Protein AF-A0A3M2RII7-F1 (afdb_monomer_lite)

Sequence (276 aa):
MILKGARSGEMRREDLQLHVFNCLALITAFPVCVLNRIRGNTHDFRVVTRCNQAAKRLQQLRPIEKDDDKTESVTDDSGVTVQYGTTNEMEHFFEILSLELEQEFRTSFSRSGPPSMIPQRVTHNIRNHLDDLDDFYRLGEGRPPIIRENIDMMAVAGRDCGIYAYRENLNPIAFLWTTDIVTRIVCLSIPIQTCTTLSWPMITRVVFEIVGISIVTATTLTILDEMWGIWDPYAKGINAYSWTLGIAREIDSMLNDVYDSDWDKDGGLPLRKHGM

Secondary structure (DSSP, 8-state):
-------HHHHHHHHHHHHHHHHHHHHHHHHHHHHHHHTT------HHHHHHHHHHHHHHHSPPPP--------------S-HHHHHHHHHSHHHHHHHHHHHHHHHT---SSSPP-HHHHHHHHHHHHHHHHHHHH---TTHHHHHHHHHHHHHHHHHHHHTT-TTT----HHHHHHHHHHHHHHHHHHHHHHHHH--TT-HHHHHHHHHHHHHHHHHHHHHHHHHHHHH-IIIIIS-HHHHHHHHHHHHHHHHHHHHHHHHGGGS---------

Organism: NCBI:txid2010991

Radius of gyration: 28.89 Å; chains: 1; bounding box: 66×49×102 Å

Foldseek 3Di:
DDDDDPDPVNVVVLVVQLLVQLLLQLVLCLLLLLLLLLQQFADADPSSVLSSVLSVVLCVLDPDDDPDDDDDDDDDDDDDDPVVVSVVCLLQVSLVSLVVSNVVSVVNGDNPDDGHCNSVVSLVSSLVSLVVCCVSPPPDPPPSVVVNVVSVVSSVVSVVSSVLRPPPDPDPPVVLVVCVVVLVVVLVVVVVVLVVVDDPPDPPVSVVVVVVSVVVSVVSVVVSVVVVQVSHCSPRVDDSSCSSNVSSNVSSVVVVVVVVQVVCPVPDDPPPDDDD

Structure (mmCIF, N/CA/C/O backbone):
data_AF-A0A3M2RII7-F1
#
_entry.id   AF-A0A3M2RII7-F1
#
loop_
_atom_site.group_PDB
_atom_site.id
_atom_site.type_symbol
_atom_site.label_atom_id
_atom_site.label_alt_id
_atom_site.label_comp_id
_atom_site.label_asym_id
_atom_site.label_entity_id
_atom_site.label_seq_id
_atom_site.pdbx_PDB_ins_code
_atom_site.Cartn_x
_atom_site.Cartn_y
_atom_site.Cartn_z
_atom_site.occupancy
_atom_site.B_iso_or_equiv
_atom_site.auth_seq_id
_atom_site.auth_comp_id
_atom_site.auth_asym_id
_atom_site.auth_atom_id
_atom_site.pdbx_PDB_model_num
ATOM 1 N N . MET A 1 1 ? -10.385 2.159 49.027 1.00 29.33 1 MET A N 1
ATOM 2 C CA . MET A 1 1 ? -9.989 3.272 48.141 1.00 29.33 1 MET A CA 1
ATOM 3 C C . MET A 1 1 ? -10.920 3.235 46.943 1.00 29.33 1 MET A C 1
ATOM 5 O O . MET A 1 1 ? -11.105 2.176 46.364 1.00 29.33 1 MET A O 1
ATOM 9 N N . ILE A 1 2 ? -11.606 4.354 46.738 1.00 33.53 2 ILE A N 1
ATOM 10 C CA . ILE A 1 2 ? -12.679 4.653 45.773 1.00 33.53 2 ILE A CA 1
ATOM 11 C C . ILE A 1 2 ? -12.171 4.383 44.342 1.00 33.53 2 ILE A C 1
ATOM 13 O O . ILE A 1 2 ? -11.011 4.666 44.076 1.00 33.53 2 ILE A O 1
ATOM 17 N N . LEU A 1 3 ? -12.907 3.683 43.472 1.00 33.44 3 LEU A N 1
ATOM 18 C CA . LEU A 1 3 ? -13.928 4.197 42.534 1.00 33.44 3 LEU A CA 1
ATOM 19 C C . LEU A 1 3 ? -14.980 3.081 42.338 1.00 33.44 3 LEU A C 1
ATOM 21 O O . LEU A 1 3 ? -14.671 2.037 41.781 1.00 33.44 3 LEU A O 1
ATOM 25 N N . LYS A 1 4 ? -16.168 3.084 42.952 1.00 33.09 4 LYS A N 1
ATOM 26 C CA . LYS A 1 4 ? -17.344 3.947 42.732 1.00 33.09 4 LYS A CA 1
ATOM 27 C C . LYS A 1 4 ? -17.693 4.148 41.249 1.00 33.09 4 LYS A C 1
ATOM 29 O O . LYS A 1 4 ? -17.454 5.205 40.691 1.00 33.09 4 LYS A O 1
ATOM 34 N N . GLY A 1 5 ? -18.304 3.108 40.679 1.00 37.09 5 GLY A N 1
ATOM 35 C CA . GLY A 1 5 ? -19.402 3.222 39.717 1.00 37.09 5 GLY A CA 1
ATOM 36 C C . GLY A 1 5 ? -19.087 3.872 38.375 1.00 37.09 5 GLY A C 1
ATOM 37 O O . GLY A 1 5 ? -19.684 4.894 38.069 1.00 37.09 5 GLY A O 1
ATOM 38 N N . ALA A 1 6 ? -18.257 3.235 37.548 1.00 34.19 6 ALA A N 1
ATOM 39 C CA . ALA A 1 6 ? -18.447 3.362 36.105 1.00 34.19 6 ALA A CA 1
ATOM 40 C C . ALA A 1 6 ? -19.762 2.645 35.777 1.00 34.19 6 ALA A C 1
ATOM 42 O O . ALA A 1 6 ? -19.931 1.469 36.129 1.00 34.19 6 ALA A O 1
ATOM 43 N N . ARG A 1 7 ? -20.743 3.348 35.200 1.00 39.50 7 ARG A N 1
ATOM 44 C CA . ARG A 1 7 ? -22.005 2.710 34.806 1.00 39.50 7 ARG A CA 1
ATOM 45 C C . ARG A 1 7 ? -21.630 1.584 33.844 1.00 39.50 7 ARG A C 1
ATOM 47 O O . ARG A 1 7 ? -20.901 1.817 32.892 1.00 39.50 7 ARG A O 1
ATOM 54 N N . SER A 1 8 ? -22.122 0.363 34.052 1.00 46.16 8 SER A N 1
ATOM 55 C CA . SER A 1 8 ? -21.799 -0.800 33.199 1.00 46.16 8 SER A CA 1
ATOM 56 C C . SER A 1 8 ? -22.040 -0.566 31.690 1.00 46.16 8 SER A C 1
ATOM 58 O O . SER A 1 8 ? -21.567 -1.353 30.875 1.00 46.16 8 SER A O 1
ATOM 60 N N . GLY A 1 9 ? -22.777 0.487 31.313 1.00 54.41 9 GLY A N 1
ATOM 61 C CA . GLY A 1 9 ? -22.941 0.943 29.932 1.00 54.41 9 GLY A CA 1
ATOM 62 C C . GLY A 1 9 ? -21.847 1.887 29.402 1.00 54.41 9 GLY A C 1
ATOM 63 O O . GLY A 1 9 ? -21.632 1.895 28.198 1.00 54.41 9 GLY A O 1
ATOM 64 N N . GLU A 1 10 ? -21.143 2.641 30.252 1.00 51.53 10 GLU A N 1
ATOM 65 C CA . GLU A 1 10 ? -20.059 3.568 29.861 1.00 51.53 10 GLU A CA 1
ATOM 66 C C . GLU A 1 10 ? -18.807 2.800 29.444 1.00 51.53 10 GLU A C 1
ATOM 68 O O . GLU A 1 10 ? -18.324 2.981 28.331 1.00 51.53 10 GLU A O 1
ATOM 73 N N . MET A 1 11 ? -18.376 1.838 30.269 1.00 55.28 11 MET A N 1
ATOM 74 C CA . MET A 1 11 ? -17.242 0.957 29.956 1.00 55.28 11 MET A CA 1
ATOM 75 C C . MET A 1 11 ? -17.482 0.192 28.644 1.00 55.28 11 MET A C 1
ATOM 77 O O . MET A 1 11 ? -16.607 0.082 27.796 1.00 55.28 11 MET A O 1
ATOM 81 N N . ARG A 1 12 ? -18.734 -0.225 28.414 1.00 71.12 12 ARG A N 1
ATOM 82 C CA . ARG A 1 12 ? -19.159 -0.901 27.184 1.00 71.12 12 ARG A CA 1
ATOM 83 C C . ARG A 1 12 ? -19.168 0.024 25.958 1.00 71.12 12 ARG A C 1
ATOM 85 O O . ARG A 1 12 ? -18.975 -0.459 24.851 1.00 71.12 12 ARG A O 1
ATOM 92 N N . ARG A 1 13 ? -19.395 1.334 26.112 1.00 72.38 13 ARG A N 1
ATOM 93 C CA . ARG A 1 13 ? -19.330 2.297 24.995 1.00 72.38 13 ARG A CA 1
ATOM 94 C C . ARG A 1 13 ? -17.894 2.691 24.660 1.00 72.38 13 ARG A C 1
ATOM 96 O O . ARG A 1 13 ? -17.564 2.768 23.481 1.00 72.38 13 ARG A O 1
ATOM 103 N N . GLU A 1 14 ? -17.050 2.895 25.666 1.00 78.56 14 GLU A N 1
ATOM 104 C CA . GLU A 1 14 ? -15.621 3.173 25.474 1.00 78.56 14 GLU A CA 1
ATOM 105 C C . GLU A 1 14 ? -14.916 1.994 24.790 1.00 78.56 14 GLU A C 1
ATOM 107 O O . GLU A 1 14 ? -14.177 2.186 23.822 1.00 78.56 14 GLU A O 1
ATOM 112 N N . ASP A 1 15 ? -15.210 0.767 25.226 1.00 81.38 15 ASP A N 1
ATOM 113 C CA . ASP A 1 15 ? -14.668 -0.446 24.612 1.00 81.38 15 ASP A CA 1
ATOM 114 C C . ASP A 1 15 ? -15.169 -0.632 23.171 1.00 81.38 15 ASP A C 1
ATOM 116 O O . ASP A 1 15 ? -14.398 -1.039 22.297 1.00 81.38 15 ASP A O 1
ATOM 120 N N . LEU A 1 16 ? -16.436 -0.297 22.892 1.00 81.81 16 LEU A N 1
ATOM 121 C CA . LEU A 1 16 ? -17.009 -0.324 21.543 1.00 81.81 16 LEU A CA 1
ATOM 122 C C . LEU A 1 16 ? -16.323 0.680 20.616 1.00 81.81 16 LEU A C 1
ATOM 124 O O . LEU A 1 16 ? -15.928 0.328 19.505 1.00 81.81 16 LEU A O 1
ATOM 128 N N . GLN A 1 17 ? -16.168 1.922 21.073 1.00 84.31 17 GLN A N 1
ATOM 129 C CA . GLN A 1 17 ? -15.520 2.983 20.309 1.00 84.31 17 GLN A CA 1
ATOM 130 C C . GLN A 1 17 ? -14.077 2.599 19.970 1.00 84.31 17 GLN A C 1
ATOM 132 O O . GLN A 1 17 ? -13.651 2.735 18.824 1.00 84.31 17 GLN A O 1
ATOM 137 N N . LEU A 1 18 ? -13.348 2.032 20.936 1.00 87.06 18 LEU A N 1
ATOM 138 C CA . LEU A 1 18 ? -11.990 1.549 20.718 1.00 87.06 18 LEU A CA 1
ATOM 139 C C . LEU A 1 18 ? -11.938 0.415 19.679 1.00 87.06 18 LEU A C 1
ATOM 141 O O . LEU A 1 18 ? -11.045 0.413 18.832 1.00 87.06 18 LEU A O 1
ATOM 145 N N . HIS A 1 19 ? -12.888 -0.527 19.699 1.00 86.19 19 HIS A N 1
ATOM 146 C CA . HIS A 1 19 ? -12.972 -1.590 18.687 1.00 86.19 19 HIS A CA 1
ATOM 147 C C . HIS A 1 19 ? -13.227 -1.033 17.286 1.00 86.19 19 HIS A C 1
ATOM 149 O O . HIS A 1 19 ? -12.541 -1.415 16.338 1.00 86.19 19 HIS A O 1
ATOM 155 N N . VAL A 1 20 ? -14.164 -0.092 17.152 1.00 86.75 20 VAL A N 1
ATOM 156 C CA . VAL A 1 20 ? -14.458 0.556 15.867 1.00 86.75 20 VAL A CA 1
ATOM 157 C C . VAL A 1 20 ? -13.237 1.323 15.358 1.00 86.75 20 VAL A C 1
ATOM 159 O O . VAL A 1 20 ? -12.851 1.161 14.202 1.00 86.75 20 VAL A O 1
ATOM 162 N N . PHE A 1 21 ? -12.566 2.093 16.214 1.00 90.44 21 PHE A N 1
ATOM 163 C CA . PHE A 1 21 ? -11.364 2.840 15.836 1.00 90.44 21 PHE A CA 1
ATOM 164 C C . PHE A 1 21 ? -10.188 1.932 15.466 1.00 90.44 21 PHE A C 1
ATOM 166 O O . PHE A 1 21 ? -9.461 2.245 14.523 1.00 90.44 21 PHE A O 1
ATOM 173 N N . ASN A 1 22 ? -10.027 0.782 16.129 1.00 91.31 22 ASN A N 1
ATOM 174 C CA . ASN A 1 22 ? -9.054 -0.235 15.722 1.00 91.31 22 ASN A CA 1
ATOM 175 C C . ASN A 1 22 ? -9.357 -0.772 14.320 1.00 91.31 22 ASN A C 1
ATOM 177 O O . ASN A 1 22 ? -8.450 -0.846 13.491 1.00 91.31 22 ASN A O 1
ATOM 181 N N . CYS A 1 23 ? -10.620 -1.098 14.027 1.00 90.81 23 CYS A N 1
ATOM 182 C CA . CYS A 1 23 ? -11.035 -1.529 12.693 1.00 90.81 23 CYS A CA 1
ATOM 183 C C . CYS A 1 23 ? -10.725 -0.469 11.632 1.00 90.81 23 CYS A C 1
ATOM 185 O O . CYS A 1 23 ? -10.110 -0.797 10.620 1.00 90.81 23 CYS A O 1
ATOM 187 N N . LEU A 1 24 ? -11.086 0.794 11.875 1.00 91.75 24 LEU A N 1
ATOM 188 C CA . LEU A 1 24 ? -10.807 1.892 10.945 1.00 91.75 24 LEU A CA 1
ATOM 189 C C . LEU A 1 24 ? -9.299 2.068 10.719 1.00 91.75 24 LEU A C 1
ATOM 191 O O . LEU A 1 24 ? -8.853 2.114 9.576 1.00 91.75 24 LEU A O 1
ATOM 195 N N . ALA A 1 25 ? -8.493 2.054 11.784 1.00 93.00 25 ALA A N 1
ATOM 196 C CA . ALA A 1 25 ? -7.039 2.152 11.675 1.00 93.00 25 ALA A CA 1
ATOM 197 C C . ALA A 1 25 ? -6.422 0.980 10.890 1.00 93.00 25 ALA A C 1
ATOM 199 O O . ALA A 1 25 ? -5.470 1.175 10.131 1.00 93.00 25 ALA A O 1
ATOM 200 N N . LEU A 1 26 ? -6.948 -0.238 11.051 1.00 93.44 26 LEU A N 1
ATOM 201 C CA . LEU A 1 26 ? -6.499 -1.418 10.309 1.00 93.44 26 LEU A CA 1
ATOM 202 C C . LEU A 1 26 ? -6.906 -1.363 8.829 1.00 93.44 26 LEU A C 1
ATOM 204 O O . LEU A 1 26 ? -6.103 -1.738 7.974 1.00 93.44 26 LEU A O 1
ATOM 208 N N . ILE A 1 27 ? -8.110 -0.873 8.518 1.00 93.50 27 ILE A N 1
ATOM 209 C CA . ILE A 1 27 ? -8.572 -0.661 7.137 1.00 93.50 27 ILE A CA 1
ATOM 210 C C . ILE A 1 27 ? -7.687 0.384 6.447 1.00 93.50 27 ILE A C 1
ATOM 212 O O . ILE A 1 27 ? -7.187 0.122 5.355 1.00 93.50 27 ILE A O 1
ATOM 216 N N . THR A 1 28 ? -7.391 1.507 7.109 1.00 92.88 28 THR A N 1
ATOM 217 C CA . THR A 1 28 ? -6.466 2.537 6.602 1.00 92.88 28 THR A CA 1
ATOM 218 C C . THR A 1 28 ? -5.055 1.987 6.373 1.00 92.88 28 THR A C 1
ATOM 220 O O . THR A 1 28 ? -4.400 2.313 5.383 1.00 92.88 28 THR A O 1
ATOM 223 N N . ALA A 1 29 ? -4.569 1.116 7.260 1.00 92.50 29 ALA A N 1
ATOM 224 C CA . ALA A 1 29 ? -3.237 0.529 7.140 1.00 92.50 29 ALA A CA 1
ATOM 225 C C . ALA A 1 29 ? -3.134 -0.542 6.037 1.00 92.50 29 ALA A C 1
ATOM 227 O O . ALA A 1 29 ? -2.037 -0.799 5.528 1.00 92.50 29 ALA A O 1
ATOM 228 N N . PHE A 1 30 ? -4.240 -1.189 5.657 1.00 92.94 30 PHE A N 1
ATOM 229 C CA . PHE A 1 30 ? -4.230 -2.320 4.727 1.00 92.94 30 PHE A CA 1
ATOM 230 C C . PHE A 1 30 ? -3.636 -1.976 3.341 1.00 92.94 30 PHE A C 1
ATOM 232 O O . PHE A 1 30 ? -2.694 -2.668 2.933 1.00 92.94 30 PHE A O 1
ATOM 239 N N . PRO A 1 31 ? -4.058 -0.902 2.638 1.00 91.62 31 PRO A N 1
ATOM 240 C CA . PRO A 1 31 ? -3.466 -0.493 1.360 1.00 91.62 31 PRO A CA 1
ATOM 241 C C . PRO A 1 31 ? -1.958 -0.235 1.439 1.00 91.62 31 PRO A C 1
ATOM 243 O O . PRO A 1 31 ? -1.215 -0.634 0.539 1.00 91.62 31 PRO A O 1
ATOM 246 N N . VAL A 1 32 ? -1.490 0.379 2.534 1.00 91.38 32 VAL A N 1
ATOM 247 C CA . VAL A 1 32 ? -0.063 0.656 2.778 1.00 91.38 32 VAL A CA 1
ATOM 248 C C . VAL A 1 32 ? 0.723 -0.651 2.897 1.00 91.38 32 VAL A C 1
ATOM 250 O O . VAL A 1 32 ? 1.796 -0.801 2.304 1.00 91.38 32 VAL A O 1
ATOM 253 N N . CYS A 1 33 ? 0.179 -1.624 3.630 1.00 90.75 33 CYS A N 1
ATOM 254 C CA . CYS A 1 33 ? 0.799 -2.934 3.817 1.00 90.75 33 CYS A CA 1
ATOM 255 C C . CYS A 1 33 ? 0.861 -3.727 2.507 1.00 90.75 33 CYS A C 1
ATOM 257 O O . CYS A 1 33 ? 1.888 -4.335 2.199 1.00 90.75 33 CYS A O 1
ATOM 259 N N . VAL A 1 34 ? -0.225 -3.713 1.728 1.00 90.12 34 VAL A N 1
ATOM 260 C CA . VAL A 1 34 ? -0.306 -4.383 0.422 1.00 90.12 34 VAL A CA 1
ATOM 261 C C . VAL A 1 34 ? 0.723 -3.792 -0.540 1.00 90.12 34 VAL A C 1
ATOM 263 O O . VAL A 1 34 ? 1.538 -4.536 -1.085 1.00 90.12 34 VAL A O 1
ATOM 266 N N . LEU A 1 35 ? 0.767 -2.465 -0.686 1.00 89.06 35 LEU A N 1
ATOM 267 C CA . LEU A 1 35 ? 1.698 -1.791 -1.594 1.00 89.06 35 LEU A CA 1
ATOM 268 C C . LEU A 1 35 ? 3.162 -2.104 -1.256 1.00 89.06 35 LEU A C 1
ATOM 270 O O . LEU A 1 35 ? 3.954 -2.441 -2.138 1.00 89.06 35 LEU A O 1
ATOM 274 N N . ASN A 1 36 ? 3.534 -2.029 0.023 1.00 87.56 36 ASN A N 1
ATOM 275 C CA . ASN A 1 36 ? 4.908 -2.294 0.446 1.00 87.56 36 ASN A CA 1
ATOM 276 C C . ASN A 1 36 ? 5.297 -3.767 0.288 1.00 87.56 36 ASN A C 1
ATOM 278 O O . ASN A 1 36 ? 6.423 -4.056 -0.123 1.00 87.56 36 ASN A O 1
ATOM 282 N N . ARG A 1 37 ? 4.366 -4.698 0.525 1.00 85.94 37 ARG A N 1
ATOM 283 C CA . ARG A 1 37 ? 4.586 -6.116 0.223 1.00 85.94 37 ARG A CA 1
ATOM 284 C C . ARG A 1 37 ? 4.830 -6.332 -1.274 1.00 85.94 37 ARG A C 1
ATOM 286 O O . ARG A 1 37 ? 5.793 -7.007 -1.632 1.00 85.94 37 ARG A O 1
ATOM 293 N N . ILE A 1 38 ? 4.007 -5.740 -2.140 1.00 85.81 38 ILE A N 1
ATOM 294 C CA . ILE A 1 38 ? 4.111 -5.861 -3.606 1.00 85.81 38 ILE A CA 1
ATOM 295 C C . ILE A 1 38 ? 5.437 -5.288 -4.129 1.00 85.81 38 ILE A C 1
ATOM 297 O O . ILE A 1 38 ? 6.072 -5.878 -5.004 1.00 85.81 38 ILE A O 1
ATOM 301 N N . ARG A 1 39 ? 5.919 -4.192 -3.531 1.00 82.69 39 ARG A N 1
ATOM 302 C CA . ARG A 1 39 ? 7.254 -3.611 -3.788 1.00 82.69 39 ARG A CA 1
ATOM 303 C C . ARG A 1 39 ? 8.420 -4.484 -3.299 1.00 82.69 39 ARG A C 1
ATOM 305 O O . ARG A 1 39 ? 9.592 -4.151 -3.515 1.00 82.69 39 ARG A O 1
ATOM 312 N N . GLY A 1 40 ? 8.114 -5.605 -2.648 1.00 80.38 40 GLY A N 1
ATOM 313 C CA . GLY A 1 40 ? 9.068 -6.601 -2.184 1.00 80.38 40 GLY A CA 1
ATOM 314 C C . GLY A 1 40 ? 9.603 -6.357 -0.776 1.00 80.38 40 GLY A C 1
ATOM 315 O O . GLY A 1 40 ? 10.622 -6.958 -0.438 1.00 80.38 40 GLY A O 1
ATOM 316 N N . ASN A 1 41 ? 8.959 -5.502 0.029 1.00 83.75 41 ASN A N 1
ATOM 317 C CA . ASN A 1 41 ? 9.361 -5.296 1.417 1.00 83.75 41 ASN A CA 1
ATOM 318 C C . ASN A 1 41 ? 9.061 -6.554 2.250 1.00 83.75 41 ASN A C 1
ATOM 320 O O . ASN A 1 41 ? 7.926 -7.036 2.300 1.00 83.75 41 ASN A O 1
ATOM 324 N N . THR A 1 42 ? 10.089 -7.092 2.897 1.00 80.12 42 THR A N 1
ATOM 325 C CA . THR A 1 42 ? 10.013 -8.276 3.765 1.00 80.12 42 THR A CA 1
ATOM 326 C C . THR A 1 42 ? 9.887 -7.927 5.233 1.00 80.12 42 THR A C 1
ATOM 328 O O . THR A 1 42 ? 9.626 -8.811 6.048 1.00 80.12 42 THR A O 1
ATOM 331 N N . HIS A 1 43 ? 10.072 -6.655 5.582 1.00 79.50 43 HIS A N 1
ATOM 332 C CA . HIS A 1 43 ? 10.054 -6.231 6.965 1.00 79.50 43 HIS A CA 1
ATOM 333 C C . HIS A 1 43 ? 8.658 -6.422 7.565 1.00 79.50 43 HIS A C 1
ATOM 335 O O . HIS A 1 43 ? 7.654 -5.966 7.015 1.00 79.50 43 HIS A O 1
ATOM 341 N N . ASP A 1 44 ? 8.613 -7.096 8.712 1.00 72.38 44 ASP A N 1
ATOM 342 C CA . ASP A 1 44 ? 7.403 -7.347 9.485 1.00 72.38 44 ASP A CA 1
ATOM 343 C C . ASP A 1 44 ? 7.243 -6.244 10.535 1.00 72.38 44 ASP A C 1
ATOM 345 O O . ASP A 1 44 ? 7.727 -6.338 11.666 1.00 72.38 44 ASP A O 1
ATOM 349 N N . PHE A 1 45 ? 6.663 -5.120 10.122 1.00 71.19 45 PHE A N 1
ATOM 350 C CA . PHE A 1 45 ? 6.400 -4.016 11.029 1.00 71.19 45 PHE A CA 1
ATOM 351 C C . PHE A 1 45 ? 5.241 -4.377 11.967 1.00 71.19 45 PHE A C 1
ATOM 353 O O . PHE A 1 45 ? 4.275 -5.018 11.553 1.00 71.19 45 PHE A O 1
ATOM 360 N N . ARG A 1 46 ? 5.298 -3.948 13.236 1.00 82.75 46 ARG A N 1
ATOM 361 C CA . ARG A 1 46 ? 4.228 -4.174 14.229 1.00 82.75 46 ARG A CA 1
ATOM 362 C C . ARG A 1 46 ? 3.007 -3.277 13.954 1.00 82.75 46 ARG A C 1
ATOM 364 O O . ARG A 1 46 ? 2.567 -2.538 14.831 1.00 82.75 46 ARG A O 1
ATOM 371 N N . VAL A 1 47 ? 2.469 -3.342 12.734 1.00 85.69 47 VAL A N 1
ATOM 372 C CA . VAL A 1 47 ? 1.377 -2.497 12.224 1.00 85.69 47 VAL A CA 1
ATOM 373 C C . VAL A 1 47 ? 0.158 -2.587 13.130 1.00 85.69 47 VAL A C 1
ATOM 375 O O . VAL A 1 47 ? -0.361 -1.561 13.536 1.00 85.69 47 VAL A O 1
ATOM 378 N N . VAL A 1 48 ? -0.230 -3.792 13.552 1.00 87.56 48 VAL A N 1
ATOM 379 C CA . VAL A 1 48 ? -1.368 -3.989 14.469 1.00 87.56 48 VAL A CA 1
ATOM 380 C C . VAL A 1 48 ? -1.170 -3.225 15.782 1.00 87.56 48 VAL A C 1
ATOM 382 O O . VAL A 1 48 ? -2.081 -2.565 16.266 1.00 87.56 48 VAL A O 1
ATOM 385 N N . THR A 1 49 ? 0.042 -3.240 16.346 1.00 88.12 49 THR A N 1
ATOM 386 C CA . THR A 1 49 ? 0.343 -2.473 17.563 1.00 88.12 49 THR A CA 1
ATOM 387 C C . THR A 1 49 ? 0.248 -0.967 17.323 1.00 88.12 49 THR A C 1
ATOM 389 O O . THR A 1 49 ? -0.232 -0.254 18.200 1.00 88.12 49 THR A O 1
ATOM 392 N N . ARG A 1 50 ? 0.668 -0.479 16.148 1.00 87.31 50 ARG A N 1
ATOM 393 C CA . ARG A 1 50 ? 0.521 0.936 15.776 1.00 87.31 50 ARG A CA 1
ATOM 394 C C . ARG A 1 50 ? -0.933 1.330 15.563 1.00 87.31 50 ARG A C 1
ATOM 396 O O . ARG A 1 50 ? -1.339 2.346 16.108 1.00 87.31 50 ARG A O 1
ATOM 403 N N . CYS A 1 51 ? -1.727 0.512 14.877 1.00 89.81 51 CYS A N 1
ATOM 404 C CA . CYS A 1 51 ? -3.167 0.730 14.736 1.00 89.81 51 CYS A CA 1
ATOM 405 C C . CYS A 1 51 ? -3.847 0.797 16.112 1.00 89.81 51 CYS A C 1
ATOM 407 O O . CYS A 1 51 ? -4.623 1.712 16.356 1.00 89.81 51 CYS A O 1
ATOM 409 N N . ASN A 1 52 ? -3.457 -0.073 17.051 1.00 89.19 52 ASN A N 1
ATOM 410 C CA . ASN A 1 52 ? -3.969 -0.035 18.424 1.00 89.19 52 ASN A CA 1
ATOM 411 C C . ASN A 1 52 ? -3.580 1.240 19.186 1.00 89.19 52 ASN A C 1
ATOM 413 O O . ASN A 1 52 ? -4.349 1.739 20.005 1.00 89.19 52 ASN A O 1
ATOM 417 N N . GLN A 1 53 ? -2.378 1.769 18.957 1.00 90.00 53 GLN A N 1
ATOM 418 C CA . GLN A 1 53 ? -1.956 3.047 19.536 1.00 90.00 53 GLN A CA 1
ATOM 419 C C . GLN A 1 53 ? -2.705 4.222 18.898 1.00 90.00 53 GLN A C 1
ATOM 421 O O . GLN A 1 53 ? -3.150 5.116 19.616 1.00 90.00 53 GLN A O 1
ATOM 426 N N . ALA A 1 54 ? -2.895 4.189 17.579 1.00 88.38 54 ALA A N 1
ATOM 427 C CA . ALA A 1 54 ? -3.645 5.193 16.839 1.00 88.38 54 ALA A CA 1
ATOM 428 C C . ALA A 1 54 ? -5.113 5.231 17.280 1.00 88.38 54 ALA A C 1
ATOM 430 O O . ALA A 1 54 ? -5.630 6.303 17.566 1.00 88.38 54 ALA A O 1
ATOM 431 N N . ALA A 1 55 ? -5.762 4.080 17.453 1.00 88.00 55 ALA A N 1
ATOM 432 C CA . ALA A 1 55 ? -7.136 4.015 17.941 1.00 88.00 55 ALA A CA 1
ATOM 433 C C . ALA A 1 55 ? -7.293 4.614 19.347 1.00 88.00 55 ALA A C 1
ATOM 435 O O . ALA A 1 55 ? -8.239 5.357 19.598 1.00 88.00 55 ALA A O 1
ATOM 436 N N . LYS A 1 56 ? -6.336 4.361 20.252 1.00 87.88 56 LYS A N 1
ATOM 437 C CA . LYS A 1 56 ? -6.314 4.993 21.584 1.00 87.88 56 LYS A CA 1
ATOM 438 C C . LYS A 1 56 ? -6.122 6.506 21.504 1.00 87.88 56 LYS A C 1
ATOM 440 O O . LYS A 1 56 ? -6.758 7.234 22.258 1.00 87.88 56 LYS A O 1
ATOM 445 N N . ARG A 1 57 ? -5.263 6.983 20.598 1.00 85.75 57 ARG A N 1
ATOM 446 C CA . ARG A 1 57 ? -5.065 8.419 20.353 1.00 85.75 57 ARG A CA 1
ATOM 447 C C . ARG A 1 57 ? -6.344 9.056 19.805 1.00 85.75 57 ARG A C 1
ATOM 449 O O . ARG A 1 57 ? -6.769 10.080 20.319 1.00 85.75 57 ARG A O 1
ATOM 456 N N . LEU A 1 58 ? -7.009 8.409 18.849 1.00 84.12 58 LEU A N 1
ATOM 457 C CA . LEU A 1 58 ? -8.278 8.876 18.293 1.00 84.12 58 LEU A CA 1
ATOM 458 C C . LEU A 1 58 ? -9.393 8.914 19.349 1.00 84.12 58 LEU A C 1
ATOM 460 O O . LEU A 1 58 ? -10.164 9.865 19.393 1.00 84.12 58 LEU A O 1
ATOM 464 N N . GLN A 1 59 ? -9.433 7.931 20.250 1.00 83.50 59 GLN A N 1
ATOM 465 C CA . GLN A 1 59 ? -10.346 7.926 21.395 1.00 83.50 59 GLN A CA 1
ATOM 466 C C . GLN A 1 59 ? -10.102 9.100 22.353 1.00 83.50 59 GLN A C 1
ATOM 468 O O . GLN A 1 59 ? -11.055 9.675 22.868 1.00 83.50 59 GLN A O 1
ATOM 473 N N . GLN A 1 60 ? -8.842 9.484 22.574 1.00 82.94 60 GLN A N 1
ATOM 474 C CA . GLN A 1 60 ? -8.504 10.656 23.388 1.00 82.94 60 GLN A CA 1
ATOM 475 C C . GLN A 1 60 ? -8.881 11.972 22.704 1.00 82.94 60 GLN A C 1
ATOM 477 O O . GLN A 1 60 ? -9.268 12.916 23.385 1.00 82.94 60 GLN A O 1
ATOM 482 N N . LEU A 1 61 ? -8.766 12.032 21.374 1.00 77.56 61 LEU A N 1
ATOM 483 C CA . LEU A 1 61 ? -9.147 13.200 20.579 1.00 77.56 61 LEU A CA 1
ATOM 484 C C . LEU A 1 61 ? -10.669 13.354 20.462 1.00 77.56 61 LEU A C 1
ATOM 486 O O . LEU A 1 61 ? -11.154 14.473 20.345 1.00 77.56 61 LEU A O 1
ATOM 490 N N . ARG A 1 62 ? -11.419 12.246 20.513 1.00 71.62 62 ARG A N 1
ATOM 491 C CA . ARG A 1 62 ? -12.886 12.223 20.419 1.00 71.62 62 ARG A CA 1
ATOM 492 C C . ARG A 1 62 ? -13.511 11.528 21.632 1.00 71.62 62 ARG A C 1
ATOM 494 O O . ARG A 1 62 ? -14.052 10.425 21.484 1.00 71.62 62 ARG A O 1
ATOM 501 N N . PRO A 1 63 ? -13.426 12.127 22.832 1.00 71.12 63 PRO A N 1
ATOM 502 C CA . PRO A 1 63 ? -14.066 11.556 24.006 1.00 71.12 63 PRO A CA 1
ATOM 503 C C . PRO A 1 63 ? -15.582 11.492 23.795 1.00 71.12 63 PRO A C 1
ATOM 505 O O . PRO A 1 63 ? -16.171 12.367 23.164 1.00 71.12 63 PRO A O 1
ATOM 508 N N . ILE A 1 64 ? -16.216 10.447 24.328 1.00 64.12 64 ILE A N 1
ATOM 509 C CA . ILE A 1 64 ? -17.678 10.362 24.372 1.00 64.12 64 ILE A CA 1
ATOM 510 C C . ILE A 1 64 ? -18.162 11.519 25.246 1.00 64.12 64 ILE A C 1
ATOM 512 O O . ILE A 1 64 ? -17.797 11.599 26.422 1.00 64.12 64 ILE A O 1
ATOM 516 N N . GLU A 1 65 ? -18.952 12.417 24.664 1.00 57.62 65 GLU A N 1
ATOM 517 C CA . GLU A 1 65 ? -19.554 13.527 25.391 1.00 57.62 65 GLU A CA 1
ATOM 518 C C . GLU A 1 65 ? -20.431 12.952 26.513 1.00 57.62 65 GLU A C 1
ATOM 520 O O . GLU A 1 65 ? -21.271 12.071 26.297 1.00 57.62 65 GLU A O 1
ATOM 525 N N . LYS A 1 66 ? -20.150 13.361 27.753 1.00 48.06 66 LYS A N 1
ATOM 526 C CA . LYS A 1 66 ? -20.944 12.945 28.906 1.00 48.06 66 LYS A CA 1
ATOM 527 C C . LYS A 1 66 ? -22.265 13.699 28.846 1.00 48.06 66 LYS A C 1
ATOM 529 O O . LYS A 1 66 ? -22.259 14.921 28.936 1.00 48.06 66 LYS A O 1
ATOM 534 N N . ASP A 1 67 ? -23.374 12.968 28.761 1.00 42.38 67 ASP A N 1
ATOM 535 C CA . ASP A 1 67 ? -24.690 13.470 29.168 1.00 42.38 67 ASP A CA 1
ATOM 536 C C . ASP A 1 67 ? -24.629 13.785 30.674 1.00 42.38 67 ASP A C 1
ATOM 538 O O . ASP A 1 67 ? -24.990 12.951 31.509 1.00 42.38 67 ASP A O 1
ATOM 542 N N . ASP A 1 68 ? -24.117 14.960 31.034 1.00 36.84 68 ASP A N 1
ATOM 543 C CA . ASP A 1 68 ? -24.265 15.522 32.371 1.00 36.84 68 ASP A CA 1
ATOM 544 C C . ASP A 1 68 ? -25.138 16.780 32.290 1.00 36.84 68 ASP A C 1
ATOM 546 O O . ASP A 1 68 ? -24.775 17.818 31.732 1.00 36.84 68 ASP A O 1
ATOM 550 N N . ASP A 1 69 ? -26.325 16.645 32.886 1.00 43.44 69 ASP A N 1
ATOM 551 C CA . ASP A 1 69 ? -27.203 17.724 33.316 1.00 43.44 69 ASP A CA 1
ATOM 552 C C . ASP A 1 69 ? -26.391 18.868 33.946 1.00 43.44 69 ASP A C 1
ATOM 554 O O . ASP A 1 69 ? -25.733 18.679 34.966 1.00 43.44 69 ASP A O 1
ATOM 558 N N . LYS A 1 70 ? -26.519 20.071 33.369 1.00 43.97 70 LYS A N 1
ATOM 559 C CA . LYS A 1 70 ? -26.180 21.380 33.959 1.00 43.97 70 LYS A CA 1
ATOM 560 C C . LYS A 1 70 ? -24.914 21.403 34.822 1.00 43.97 70 LYS A C 1
ATOM 562 O O . LYS A 1 70 ? -24.986 21.225 36.038 1.00 43.97 70 LYS A O 1
ATOM 567 N N . THR A 1 71 ? -23.791 21.861 34.278 1.00 34.25 71 THR A N 1
ATOM 568 C CA . THR A 1 71 ? -22.851 22.635 35.102 1.00 34.25 71 THR A CA 1
ATOM 569 C C . THR A 1 71 ? -22.187 23.737 34.287 1.00 34.25 71 THR A C 1
ATOM 571 O O . THR A 1 71 ? -21.911 23.600 33.103 1.00 34.25 71 THR A O 1
ATOM 574 N N . GLU A 1 72 ? -22.064 24.869 34.963 1.00 34.81 72 GLU A N 1
ATOM 575 C CA . GLU A 1 72 ? -21.807 26.216 34.492 1.00 34.81 72 GLU A CA 1
ATOM 576 C C . GLU A 1 72 ? -20.530 26.382 33.665 1.00 34.81 72 GLU A C 1
ATOM 578 O O . GLU A 1 72 ? -19.482 25.797 33.930 1.00 34.81 72 GLU A O 1
ATOM 583 N N . SER A 1 73 ? -20.640 27.292 32.700 1.00 33.66 73 SER A N 1
ATOM 584 C CA . SER A 1 73 ? -19.537 27.935 32.006 1.00 33.66 73 SER A CA 1
ATOM 585 C C . SER A 1 73 ? -18.514 28.497 32.996 1.00 33.66 73 SER A C 1
ATOM 587 O O . SER A 1 73 ? -18.790 29.479 33.688 1.00 33.66 73 SER A O 1
ATOM 589 N N . VAL A 1 74 ? -17.308 27.939 32.990 1.00 31.78 74 VAL A N 1
ATOM 590 C CA . VAL A 1 74 ? -16.111 28.661 33.422 1.00 31.78 74 VAL A CA 1
ATOM 591 C C . VAL A 1 74 ? -15.349 29.027 32.158 1.00 31.78 74 VAL A C 1
ATOM 593 O O . VAL A 1 74 ? -14.633 28.220 31.574 1.00 31.78 74 VAL A O 1
ATOM 596 N N . THR A 1 75 ? -15.575 30.254 31.698 1.00 36.12 75 THR A N 1
ATOM 597 C CA . THR A 1 75 ? -14.650 30.963 30.815 1.00 36.12 75 THR A CA 1
ATOM 598 C C . THR A 1 75 ? -13.331 31.126 31.554 1.00 36.12 75 THR A C 1
ATOM 600 O O . THR A 1 75 ? -13.278 31.902 32.507 1.00 36.12 75 THR A O 1
ATOM 603 N N . ASP A 1 76 ? -12.291 30.423 31.107 1.00 29.09 76 ASP A N 1
ATOM 604 C CA . ASP A 1 76 ? -10.914 30.785 31.425 1.00 29.09 76 ASP A CA 1
ATOM 605 C C . ASP A 1 76 ? -10.265 31.387 30.178 1.00 29.09 76 ASP A C 1
ATOM 607 O O . ASP A 1 76 ? -10.108 30.764 29.125 1.00 29.09 76 ASP A O 1
ATOM 611 N N . ASP A 1 77 ? -9.974 32.671 30.323 1.00 39.25 77 ASP A N 1
ATOM 612 C CA . ASP A 1 77 ? -9.381 33.572 29.355 1.00 39.25 77 ASP A CA 1
ATOM 613 C C . ASP A 1 77 ? -7.881 33.261 29.237 1.00 39.25 77 ASP A C 1
ATOM 615 O O . ASP A 1 77 ? -7.074 33.660 30.075 1.00 39.25 77 ASP A O 1
ATOM 619 N N . SER A 1 78 ? -7.487 32.508 28.208 1.00 33.62 78 SER A N 1
ATOM 620 C CA . SER A 1 78 ? -6.120 32.573 27.680 1.00 33.62 78 SER A CA 1
ATOM 621 C C . SER A 1 78 ? -6.087 32.163 26.207 1.00 33.62 78 SER A C 1
ATOM 623 O O . SER A 1 78 ? -5.989 30.997 25.830 1.00 33.62 78 SER A O 1
ATOM 625 N N . GLY A 1 79 ? -6.186 33.157 25.328 1.00 42.53 79 GLY A N 1
ATOM 626 C CA . GLY A 1 79 ? -5.956 32.960 23.904 1.00 42.53 79 GLY A CA 1
ATOM 627 C C . GLY A 1 79 ? -4.478 32.711 23.617 1.00 42.53 79 GLY A C 1
ATOM 628 O O . GLY A 1 79 ? -3.713 33.666 23.612 1.00 42.53 79 GLY A O 1
ATOM 629 N N . VAL A 1 80 ? -4.087 31.466 23.316 1.00 35.91 80 VAL A N 1
ATOM 630 C CA . VAL A 1 80 ? -2.848 31.140 22.579 1.00 35.91 80 VAL A CA 1
ATOM 631 C C . VAL A 1 80 ? -3.027 29.826 21.791 1.00 35.91 80 VAL A C 1
ATOM 633 O O . VAL A 1 80 ? -3.014 28.741 22.356 1.00 35.91 80 VAL A O 1
ATOM 636 N N . THR A 1 81 ? -3.225 29.937 20.473 1.00 37.59 81 THR A N 1
ATOM 637 C CA . THR A 1 81 ? -2.760 29.052 19.370 1.00 37.59 81 THR A CA 1
ATOM 638 C C . THR A 1 81 ? -2.510 27.541 19.603 1.00 37.59 81 THR A C 1
ATOM 640 O O . THR A 1 81 ? -1.526 27.012 19.090 1.00 37.59 81 THR A O 1
ATOM 643 N N . VAL A 1 82 ? -3.378 26.805 20.306 1.00 42.53 82 VAL A N 1
ATOM 644 C CA . VAL A 1 82 ? -3.311 25.320 20.370 1.00 42.53 82 VAL A CA 1
ATOM 645 C C . VAL A 1 82 ? -4.415 24.650 19.538 1.00 42.53 82 VAL A C 1
ATOM 647 O O . VAL A 1 82 ? -4.247 23.534 19.060 1.00 42.53 82 VAL A O 1
ATOM 650 N N . GLN A 1 83 ? -5.504 25.367 19.258 1.00 45.72 83 GLN A N 1
ATOM 651 C CA . GLN A 1 83 ? -6.708 24.815 18.628 1.00 45.72 83 GLN A CA 1
ATOM 652 C C . GLN A 1 83 ? -6.541 24.451 17.142 1.00 45.72 83 GLN A C 1
ATOM 654 O O . GLN A 1 83 ? -7.167 23.507 16.678 1.00 45.72 83 GLN A O 1
ATOM 659 N N . TYR A 1 84 ? -5.678 25.152 16.395 1.00 39.81 84 TYR A N 1
ATOM 660 C CA . TYR A 1 84 ? -5.470 24.910 14.953 1.00 39.81 84 TYR A CA 1
ATOM 661 C C . TYR A 1 84 ? -4.654 23.636 14.658 1.00 39.81 84 TYR A C 1
ATOM 663 O O . TYR A 1 84 ? -4.784 23.039 13.595 1.00 39.81 84 TYR A O 1
ATOM 671 N N . GLY A 1 85 ? -3.789 23.219 15.591 1.00 46.75 85 GLY A N 1
ATOM 672 C CA . GLY A 1 85 ? -2.993 21.996 15.444 1.00 46.75 85 GLY A CA 1
ATOM 673 C C . GLY A 1 85 ? -3.805 20.735 15.738 1.00 46.75 85 GLY A C 1
ATOM 674 O O . GLY A 1 85 ? -3.682 19.746 15.024 1.00 46.75 85 GLY A O 1
ATOM 675 N N . THR A 1 86 ? -4.673 20.790 16.752 1.00 56.38 86 THR A N 1
ATOM 676 C CA . THR A 1 86 ? -5.551 19.679 17.144 1.00 56.38 86 THR A CA 1
ATOM 677 C C . THR A 1 86 ? -6.756 19.502 16.224 1.00 56.38 86 THR A C 1
ATOM 679 O O . THR A 1 86 ? -7.169 18.369 16.009 1.00 56.38 86 THR A O 1
ATOM 682 N N . THR A 1 87 ? -7.295 20.579 15.643 1.00 59.50 87 THR A N 1
ATOM 683 C CA . THR A 1 87 ? -8.377 20.504 14.636 1.00 59.50 87 THR A CA 1
ATOM 684 C C . THR A 1 87 ? -7.902 19.835 13.350 1.00 59.50 87 THR A C 1
ATOM 686 O O . THR A 1 87 ? -8.510 18.862 12.922 1.00 59.50 87 THR A O 1
ATOM 689 N N . ASN A 1 88 ? -6.746 20.238 12.815 1.00 62.03 88 ASN A N 1
ATOM 690 C CA . ASN A 1 88 ? -6.157 19.578 11.644 1.00 62.03 88 ASN A CA 1
ATOM 691 C C . ASN A 1 88 ? -5.817 18.099 11.901 1.00 62.03 88 ASN A C 1
ATOM 693 O O . ASN A 1 88 ? -5.983 17.261 11.018 1.00 62.03 88 ASN A O 1
ATOM 697 N N . GLU A 1 89 ? -5.338 17.762 13.105 1.00 67.94 89 GLU A N 1
ATOM 698 C CA . GLU A 1 89 ? -5.071 16.368 13.487 1.00 67.94 89 GLU A CA 1
ATOM 699 C C . GLU A 1 89 ? -6.361 15.547 13.619 1.00 67.94 89 GLU A C 1
ATOM 701 O O . GLU A 1 89 ? -6.364 14.355 13.324 1.00 67.94 89 GLU A O 1
ATOM 706 N N . MET A 1 90 ? -7.459 16.175 14.042 1.00 70.06 90 MET A N 1
ATOM 707 C CA . MET A 1 90 ? -8.768 15.540 14.163 1.00 70.06 90 MET A CA 1
ATOM 708 C C . MET A 1 90 ? -9.446 15.339 12.802 1.00 70.06 90 MET A C 1
ATOM 710 O O . MET A 1 90 ? -10.106 14.315 12.619 1.00 70.06 90 MET A O 1
ATOM 714 N N . GLU A 1 91 ? -9.270 16.279 11.871 1.00 77.38 91 GLU A N 1
ATOM 715 C CA . GLU A 1 91 ? -9.853 16.249 10.525 1.00 77.38 91 GLU A CA 1
ATOM 716 C C . GLU A 1 91 ? -9.125 15.297 9.568 1.00 77.38 91 GLU A C 1
ATOM 718 O O . GLU A 1 91 ? -9.776 14.698 8.718 1.00 77.38 91 GLU A O 1
ATOM 723 N N . HIS A 1 92 ? -7.804 15.142 9.708 1.00 83.62 92 HIS A N 1
ATOM 724 C CA . HIS A 1 92 ? -6.949 14.357 8.804 1.00 83.62 92 HIS A CA 1
ATOM 725 C C . HIS A 1 92 ? -6.196 13.226 9.524 1.00 83.62 92 HIS A C 1
ATOM 727 O O . HIS A 1 92 ? -5.052 12.898 9.188 1.00 83.62 92 HIS A O 1
ATOM 733 N N . PHE A 1 93 ? -6.803 12.653 10.564 1.00 89.25 93 PHE A N 1
ATOM 734 C CA . PHE A 1 93 ? -6.147 11.694 11.450 1.00 89.25 93 PHE A CA 1
ATOM 735 C C . PHE A 1 93 ? -5.628 10.454 10.707 1.00 89.25 93 PHE A C 1
ATOM 737 O O . PHE A 1 93 ? -4.470 10.052 10.864 1.00 89.25 93 PHE A O 1
ATOM 744 N N . PHE A 1 94 ? -6.478 9.824 9.897 1.00 89.69 94 PHE A N 1
ATOM 745 C CA . PHE A 1 94 ? -6.122 8.623 9.152 1.00 89.69 94 PHE A CA 1
ATOM 746 C C . PHE A 1 94 ? -5.182 8.934 7.988 1.00 89.69 94 PHE A C 1
ATOM 748 O O . PHE A 1 94 ? -4.318 8.108 7.676 1.00 89.69 94 PHE A O 1
ATOM 755 N N . GLU A 1 95 ? -5.291 10.113 7.372 1.00 90.00 95 GLU A N 1
ATOM 756 C CA . GLU A 1 95 ? -4.310 10.609 6.403 1.00 90.00 95 GLU A CA 1
ATOM 757 C C . GLU A 1 95 ? -2.910 10.699 7.029 1.00 90.00 95 GLU A C 1
ATOM 759 O O . GLU A 1 95 ? -1.961 10.130 6.479 1.00 90.00 95 GLU A O 1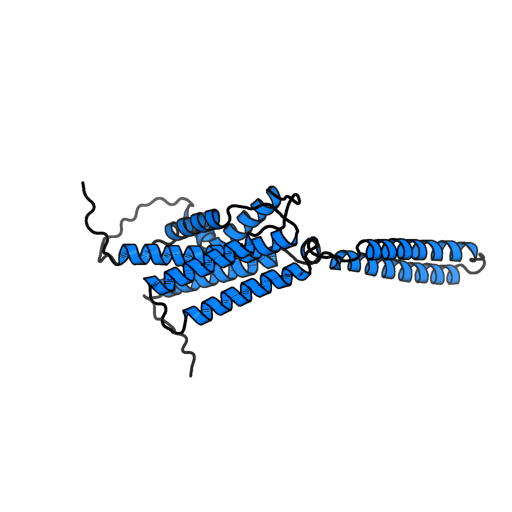
ATOM 764 N N . ILE A 1 96 ? -2.783 11.309 8.211 1.00 90.12 96 ILE A N 1
ATOM 765 C CA . ILE A 1 96 ? -1.511 11.386 8.945 1.00 90.12 96 ILE A CA 1
ATOM 766 C C . ILE A 1 96 ? -0.999 9.979 9.285 1.00 90.12 96 ILE A C 1
ATOM 768 O O . ILE A 1 96 ? 0.162 9.669 9.013 1.00 90.12 96 ILE A O 1
ATOM 772 N N . LEU A 1 97 ? -1.862 9.089 9.791 1.00 90.00 97 LEU A N 1
ATOM 773 C CA . LEU A 1 97 ? -1.495 7.701 10.102 1.00 90.00 97 LEU A CA 1
ATOM 774 C C . LEU A 1 97 ? -0.959 6.947 8.871 1.00 90.00 97 LEU A C 1
ATOM 776 O O . LEU A 1 97 ? 0.032 6.220 8.962 1.00 90.00 97 LEU A O 1
ATOM 780 N N . SER A 1 98 ? -1.609 7.106 7.716 1.00 90.94 98 SER A N 1
ATOM 781 C CA . SER A 1 98 ? -1.193 6.491 6.451 1.00 90.94 98 SER A CA 1
ATOM 782 C C . SER A 1 98 ? 0.200 6.971 6.027 1.00 90.94 98 SER A C 1
ATOM 784 O O . SER A 1 98 ? 1.043 6.151 5.650 1.00 90.94 98 SER A O 1
ATOM 786 N N . LEU A 1 99 ? 0.479 8.274 6.159 1.00 90.69 99 LEU A N 1
ATOM 787 C CA . LEU A 1 99 ? 1.789 8.861 5.859 1.00 90.69 99 LEU A CA 1
ATOM 788 C C . LEU A 1 99 ? 2.885 8.365 6.804 1.00 90.69 99 LEU A C 1
ATOM 790 O O . LEU A 1 99 ? 3.965 7.996 6.340 1.00 90.69 99 LEU A O 1
ATOM 794 N N . GLU A 1 100 ? 2.612 8.318 8.109 1.00 90.62 100 GLU A N 1
ATOM 795 C CA . GLU A 1 100 ? 3.560 7.813 9.107 1.00 90.62 100 GLU A CA 1
ATOM 796 C C . GLU A 1 100 ? 3.933 6.353 8.823 1.00 90.62 100 GLU A C 1
ATOM 798 O O . GLU A 1 100 ? 5.116 6.009 8.756 1.00 90.62 100 GLU A O 1
ATOM 803 N N . LEU A 1 101 ? 2.935 5.499 8.569 1.00 89.81 101 LEU A N 1
ATOM 804 C CA . LEU A 1 101 ? 3.166 4.100 8.208 1.00 89.81 101 LEU A CA 1
ATOM 805 C C . LEU A 1 101 ? 3.980 3.986 6.914 1.00 89.81 101 LEU A C 1
ATOM 807 O O . LEU A 1 101 ? 4.908 3.178 6.834 1.00 89.81 101 LEU A O 1
ATOM 811 N N . GLU A 1 102 ? 3.672 4.794 5.898 1.00 89.25 102 GLU A N 1
ATOM 812 C CA . GLU A 1 102 ? 4.412 4.785 4.636 1.00 89.25 102 GLU A CA 1
ATOM 813 C C . GLU A 1 102 ? 5.886 5.176 4.827 1.00 89.25 102 GLU A C 1
ATOM 815 O O . GLU A 1 102 ? 6.785 4.511 4.300 1.00 89.25 102 GLU A O 1
ATOM 820 N N . GLN A 1 103 ? 6.148 6.213 5.623 1.00 88.75 103 GLN A N 1
ATOM 821 C CA . GLN A 1 103 ? 7.497 6.654 5.968 1.00 88.75 103 GLN A CA 1
ATOM 822 C C . GLN A 1 103 ? 8.270 5.568 6.735 1.00 88.75 103 GLN A C 1
ATOM 824 O O . GLN A 1 103 ? 9.445 5.313 6.448 1.00 88.75 103 GLN A O 1
ATOM 829 N N . GLU A 1 104 ? 7.623 4.878 7.673 1.00 87.31 104 GLU A N 1
ATOM 830 C CA . GLU A 1 104 ? 8.227 3.781 8.437 1.00 87.31 104 GLU A CA 1
ATOM 831 C C . GLU A 1 104 ? 8.581 2.584 7.540 1.00 87.31 104 GLU A C 1
ATOM 833 O O . GLU A 1 104 ? 9.680 2.026 7.638 1.00 87.31 104 GLU A O 1
ATOM 838 N N . PHE A 1 105 ? 7.714 2.234 6.588 1.00 87.38 105 PHE A N 1
ATOM 839 C CA . PHE A 1 105 ? 8.012 1.189 5.609 1.00 87.38 105 PHE A CA 1
ATOM 840 C C . PHE A 1 105 ? 9.148 1.564 4.652 1.00 87.38 105 PHE A C 1
ATOM 842 O O . PHE A 1 105 ? 9.939 0.689 4.286 1.00 87.38 105 PHE A O 1
ATOM 849 N N . ARG A 1 106 ? 9.256 2.839 4.256 1.00 84.81 106 ARG A N 1
ATOM 850 C CA . ARG A 1 106 ? 10.352 3.333 3.406 1.00 84.81 106 ARG A CA 1
ATOM 851 C C . ARG A 1 106 ? 11.696 3.321 4.130 1.00 84.81 106 ARG A C 1
ATOM 853 O O . ARG A 1 106 ? 12.701 2.950 3.533 1.00 84.81 106 ARG A O 1
ATOM 860 N N . THR A 1 107 ? 11.722 3.711 5.403 1.00 86.25 107 THR A N 1
ATOM 861 C CA . THR A 1 107 ? 12.959 3.752 6.205 1.00 86.25 107 THR A CA 1
ATOM 862 C C . THR A 1 107 ? 13.454 2.359 6.592 1.00 86.25 107 THR A C 1
ATOM 864 O O . THR A 1 107 ? 14.659 2.122 6.599 1.00 86.25 107 THR A O 1
ATOM 867 N N . SER A 1 108 ? 12.541 1.421 6.853 1.00 82.00 108 SER A N 1
ATOM 868 C CA . SER A 1 108 ? 12.860 0.046 7.273 1.00 82.00 108 SER A CA 1
ATOM 869 C C . SER A 1 108 ? 12.818 -0.962 6.119 1.00 82.00 108 SER A C 1
ATOM 871 O O . SER A 1 108 ? 12.561 -2.150 6.322 1.00 82.00 108 SER A O 1
ATOM 873 N N . PHE A 1 109 ? 13.013 -0.499 4.884 1.00 83.19 109 PHE A N 1
ATOM 874 C CA . PHE A 1 109 ? 12.855 -1.332 3.700 1.00 83.19 109 PHE A CA 1
ATOM 875 C C . PHE A 1 109 ? 13.918 -2.437 3.632 1.00 83.19 109 PHE A C 1
ATOM 877 O O . PHE A 1 109 ? 15.117 -2.164 3.579 1.00 83.19 109 PHE A O 1
ATOM 884 N N . SER A 1 110 ? 13.474 -3.695 3.565 1.00 80.00 110 SER A N 1
ATOM 885 C CA . SER A 1 110 ? 14.350 -4.846 3.342 1.00 80.00 110 SER A CA 1
ATOM 886 C C . SER A 1 110 ? 13.793 -5.770 2.267 1.00 80.00 110 SER A C 1
ATOM 888 O O . SER A 1 110 ? 12.585 -5.939 2.136 1.00 80.00 110 SER A O 1
ATOM 890 N N . ARG A 1 111 ? 14.695 -6.394 1.502 1.00 78.38 111 ARG A N 1
ATOM 891 C CA . ARG A 1 111 ? 14.380 -7.443 0.515 1.00 78.38 111 ARG A CA 1
ATOM 892 C C . ARG A 1 111 ? 14.939 -8.812 0.908 1.00 78.38 111 ARG A C 1
ATOM 894 O O . ARG A 1 111 ? 14.839 -9.760 0.128 1.00 78.38 111 ARG A O 1
ATOM 901 N N . SER A 1 112 ? 15.550 -8.935 2.087 1.00 71.25 112 SER A N 1
ATOM 902 C CA . SER A 1 112 ? 16.081 -10.208 2.574 1.00 71.25 112 SER A CA 1
ATOM 903 C C . SER A 1 112 ? 14.961 -11.027 3.223 1.00 71.25 112 SER A C 1
ATOM 905 O O . SER A 1 112 ? 14.254 -10.547 4.105 1.00 71.25 112 SER A O 1
ATOM 907 N N . GLY A 1 113 ? 14.764 -12.269 2.772 1.00 72.69 113 GLY A N 1
ATOM 908 C CA . GLY A 1 113 ? 13.821 -13.209 3.395 1.00 72.69 113 GLY A CA 1
ATOM 909 C C . GLY A 1 113 ? 12.477 -13.390 2.676 1.00 72.69 113 GLY A C 1
ATOM 910 O O . GLY A 1 113 ? 12.284 -12.853 1.590 1.00 72.69 113 GLY A O 1
ATOM 911 N N . PRO A 1 114 ? 11.560 -14.199 3.226 1.00 75.06 114 PRO A N 1
ATOM 912 C CA . PRO A 1 114 ? 10.264 -14.511 2.613 1.00 75.06 114 PRO A CA 1
ATOM 913 C C . PRO A 1 114 ? 9.357 -13.271 2.476 1.00 75.06 114 PRO A C 1
ATOM 915 O O . PRO A 1 114 ? 9.618 -12.249 3.114 1.00 75.06 114 PRO A O 1
ATOM 918 N N . PRO A 1 115 ? 8.311 -13.317 1.628 1.00 74.00 115 PRO A N 1
ATOM 919 C CA . PRO A 1 115 ? 7.358 -12.217 1.504 1.00 74.00 115 PRO A CA 1
ATOM 920 C C . PRO A 1 115 ? 6.663 -11.930 2.842 1.00 74.00 115 PRO A C 1
ATOM 922 O O . PRO A 1 115 ? 6.341 -12.843 3.603 1.00 74.00 115 PRO A O 1
ATOM 925 N N . SER A 1 116 ? 6.433 -10.645 3.118 1.00 81.00 116 SER A N 1
ATOM 926 C CA . SER A 1 116 ? 5.765 -10.199 4.340 1.00 81.00 116 SER A CA 1
ATOM 927 C C . SER A 1 116 ? 4.320 -10.708 4.406 1.00 81.00 116 SER A C 1
ATOM 929 O O . SER A 1 116 ? 3.574 -10.624 3.431 1.00 81.00 116 SER A O 1
ATOM 931 N N . MET A 1 117 ? 3.915 -11.206 5.577 1.00 85.62 117 MET A N 1
ATOM 932 C CA . MET A 1 117 ? 2.548 -11.672 5.861 1.00 85.62 117 MET A CA 1
ATOM 933 C C . MET A 1 117 ? 1.678 -10.591 6.522 1.00 85.62 117 MET A C 1
ATOM 935 O O . MET A 1 117 ? 0.594 -10.891 7.026 1.00 85.62 117 MET A O 1
ATOM 939 N N . ILE A 1 118 ? 2.148 -9.336 6.566 1.00 87.19 118 ILE A N 1
ATOM 940 C CA . ILE A 1 118 ? 1.432 -8.241 7.234 1.00 87.19 118 ILE A CA 1
ATOM 941 C C . ILE A 1 118 ? 0.010 -8.058 6.685 1.00 87.19 118 ILE A C 1
ATOM 943 O O . ILE A 1 118 ? -0.898 -8.016 7.513 1.00 87.19 118 ILE A O 1
ATOM 947 N N . PRO A 1 119 ? -0.246 -7.993 5.358 1.00 88.88 119 PRO A N 1
ATOM 948 C CA . PRO A 1 119 ? -1.609 -7.787 4.861 1.00 88.88 119 PRO A CA 1
ATOM 949 C C . PRO A 1 119 ? -2.583 -8.859 5.359 1.00 88.88 119 PRO A C 1
ATOM 951 O O . PRO A 1 119 ? -3.684 -8.542 5.796 1.00 88.88 119 PRO A O 1
ATOM 954 N N . GLN A 1 120 ? -2.147 -10.122 5.389 1.00 91.06 120 GLN A N 1
ATOM 955 C CA . GLN A 1 120 ? -2.941 -11.241 5.892 1.00 91.06 120 GLN A CA 1
ATOM 956 C C . GLN A 1 120 ? -3.201 -11.126 7.393 1.00 91.06 120 GLN A C 1
ATOM 958 O O . GLN A 1 120 ? -4.305 -11.419 7.848 1.00 91.06 120 GLN A O 1
ATOM 963 N N . ARG A 1 121 ? -2.202 -10.687 8.170 1.00 90.31 121 ARG A N 1
ATOM 964 C CA . ARG A 1 121 ? -2.386 -10.429 9.603 1.00 90.31 121 ARG A CA 1
ATOM 965 C C . ARG A 1 121 ? -3.357 -9.282 9.846 1.00 90.31 121 ARG A C 1
ATOM 967 O O . ARG A 1 121 ? -4.183 -9.403 10.741 1.00 90.31 121 ARG A O 1
ATOM 974 N N . VAL A 1 122 ? -3.292 -8.207 9.062 1.00 91.44 122 VAL A N 1
ATOM 975 C CA . VAL A 1 122 ? -4.238 -7.085 9.153 1.00 91.44 122 VAL A CA 1
ATOM 976 C C . VAL A 1 122 ? -5.657 -7.577 8.869 1.00 91.44 122 VAL A C 1
ATOM 978 O O . VAL A 1 122 ? -6.523 -7.406 9.718 1.00 91.44 122 VAL A O 1
ATOM 981 N N . THR A 1 123 ? -5.881 -8.299 7.764 1.00 92.75 123 THR A N 1
ATOM 982 C CA . THR A 1 123 ? -7.188 -8.910 7.459 1.00 92.75 123 THR A CA 1
ATOM 983 C C . THR A 1 123 ? -7.676 -9.818 8.588 1.00 92.75 123 THR A C 1
ATOM 985 O O . THR A 1 123 ? -8.840 -9.750 8.969 1.00 92.75 123 THR A O 1
ATOM 988 N N . HIS A 1 124 ? -6.802 -10.658 9.149 1.00 92.56 124 HIS A N 1
ATOM 989 C CA . HIS A 1 124 ? -7.171 -11.535 10.259 1.00 92.56 124 HIS A CA 1
ATOM 990 C C . HIS A 1 124 ? -7.592 -10.751 11.510 1.00 92.56 124 HIS A C 1
ATOM 992 O O . HIS A 1 124 ? -8.604 -11.090 12.110 1.00 92.56 124 HIS A O 1
ATOM 998 N N . ASN A 1 125 ? -6.877 -9.680 11.872 1.00 91.75 125 ASN A N 1
ATOM 999 C CA . ASN A 1 125 ? -7.251 -8.846 13.019 1.00 91.75 125 ASN A CA 1
ATOM 1000 C C . ASN A 1 125 ? -8.573 -8.102 12.786 1.00 91.75 125 ASN A C 1
ATOM 1002 O O . ASN A 1 125 ? -9.372 -8.007 13.708 1.00 91.75 125 ASN A O 1
ATOM 1006 N N . ILE A 1 126 ? -8.843 -7.636 11.561 1.00 92.00 126 ILE A N 1
ATOM 1007 C CA . ILE A 1 126 ? -10.136 -7.018 11.224 1.00 92.00 126 ILE A CA 1
ATOM 1008 C C . ILE A 1 126 ? -11.276 -8.033 11.389 1.00 92.00 126 ILE A C 1
ATOM 1010 O O . ILE A 1 126 ? -12.308 -7.701 11.964 1.00 92.00 126 ILE A O 1
ATOM 1014 N N . ARG A 1 127 ? -11.089 -9.278 10.926 1.00 92.00 127 ARG A N 1
ATOM 1015 C CA . ARG A 1 127 ? -12.086 -10.346 11.114 1.00 92.00 127 ARG A CA 1
ATOM 1016 C C . ARG A 1 127 ? -12.327 -10.640 12.593 1.00 92.00 127 ARG A C 1
ATOM 1018 O O . ARG A 1 127 ? -13.479 -10.690 12.995 1.00 92.00 127 ARG A O 1
ATOM 1025 N N . ASN A 1 128 ? -11.267 -10.748 13.395 1.00 91.00 128 ASN A N 1
ATOM 1026 C CA . ASN A 1 128 ? -11.406 -10.989 14.832 1.00 91.00 128 ASN A CA 1
ATOM 1027 C C . ASN A 1 128 ? -12.170 -9.848 15.521 1.00 91.00 12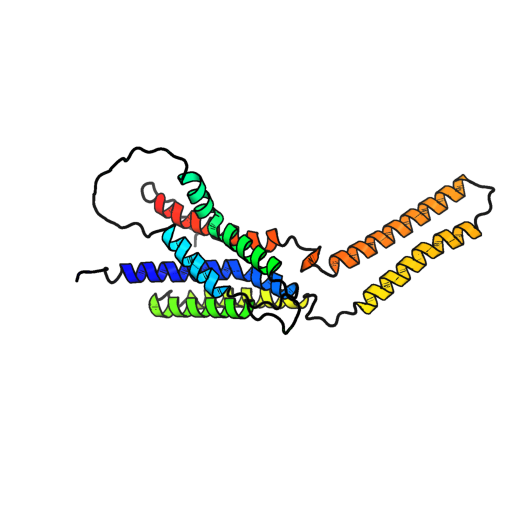8 ASN A C 1
ATOM 1029 O O . ASN A 1 128 ? -13.087 -10.112 16.284 1.00 91.00 128 ASN A O 1
ATOM 1033 N N . HIS A 1 129 ? -11.868 -8.585 15.197 1.00 88.31 129 HIS A N 1
ATOM 1034 C CA . HIS A 1 129 ? -12.626 -7.459 15.746 1.00 88.31 129 HIS A CA 1
ATOM 1035 C C . HIS A 1 129 ? -14.092 -7.445 15.295 1.00 88.31 129 HIS A C 1
ATOM 1037 O O . HIS A 1 129 ? -14.949 -7.009 16.056 1.00 88.31 129 HIS A O 1
ATOM 1043 N N . LEU A 1 130 ? -14.405 -7.908 14.081 1.00 88.38 130 LEU A N 1
ATOM 1044 C CA . LEU A 1 130 ? -15.793 -8.068 13.643 1.00 88.38 130 LEU A CA 1
ATOM 1045 C C . LEU A 1 130 ? -16.515 -9.159 14.443 1.00 88.38 130 LEU A C 1
ATOM 1047 O O . LEU A 1 130 ? -17.660 -8.949 14.835 1.00 88.38 130 LEU A O 1
ATOM 1051 N N . ASP A 1 131 ? -15.854 -10.293 14.676 1.00 87.50 131 ASP A N 1
ATOM 1052 C CA . ASP A 1 131 ? -16.399 -11.397 15.468 1.00 87.50 131 ASP A CA 1
ATOM 1053 C C . ASP A 1 131 ? -16.660 -10.936 16.915 1.00 87.50 131 ASP A C 1
ATOM 1055 O O . ASP A 1 131 ? -17.764 -11.115 17.425 1.00 87.50 131 ASP A O 1
ATOM 1059 N N . ASP A 1 132 ? -15.711 -10.209 17.522 1.00 87.06 132 ASP A N 1
ATOM 1060 C CA . ASP A 1 132 ? -15.884 -9.584 18.840 1.00 87.06 132 ASP A CA 1
ATOM 1061 C C . ASP A 1 132 ? -17.078 -8.609 18.845 1.00 87.06 132 ASP A C 1
ATOM 1063 O O . ASP A 1 132 ? -17.891 -8.587 19.773 1.00 87.06 132 ASP A O 1
ATOM 1067 N N . LEU A 1 133 ? -17.230 -7.790 17.797 1.00 83.69 133 LEU A N 1
ATOM 1068 C CA . LEU A 1 133 ? -18.351 -6.855 17.699 1.00 83.69 133 LEU A CA 1
ATOM 1069 C C . LEU A 1 133 ? -19.707 -7.573 17.597 1.00 83.69 133 LEU A C 1
ATOM 1071 O O . LEU A 1 133 ? -20.689 -7.106 18.181 1.00 83.69 133 LEU A O 1
ATOM 1075 N N . ASP A 1 134 ? -19.774 -8.695 16.883 1.00 83.81 134 ASP A N 1
ATOM 1076 C CA . ASP A 1 134 ? -20.993 -9.495 16.768 1.00 83.81 134 ASP A CA 1
ATOM 1077 C C . ASP A 1 134 ? -21.356 -10.161 18.106 1.00 83.81 134 ASP A C 1
ATOM 1079 O O . ASP A 1 134 ? -22.480 -9.997 18.597 1.00 83.81 134 ASP A O 1
ATOM 1083 N N . ASP A 1 135 ? -20.374 -10.794 18.752 1.00 82.44 135 ASP A N 1
ATOM 1084 C CA . ASP A 1 135 ? -20.532 -11.494 20.030 1.00 82.44 135 ASP A CA 1
ATOM 1085 C C . ASP A 1 135 ? -20.952 -10.545 21.163 1.00 82.44 135 ASP A C 1
ATOM 1087 O O . ASP A 1 135 ? -21.885 -10.831 21.928 1.00 82.44 135 ASP A O 1
ATOM 1091 N N . PHE A 1 136 ? -20.292 -9.387 21.279 1.00 79.88 136 PHE A N 1
ATOM 1092 C CA . PHE A 1 136 ? -20.507 -8.470 22.399 1.00 79.88 136 PHE A CA 1
ATOM 1093 C C . PHE A 1 136 ? -21.619 -7.450 22.162 1.00 79.88 136 PHE A C 1
ATOM 1095 O O . PHE A 1 136 ? -22.250 -7.027 23.137 1.00 79.88 136 PHE A O 1
ATOM 1102 N N . TYR A 1 137 ? -21.886 -7.035 20.921 1.00 72.69 137 TYR A N 1
ATOM 1103 C CA . TYR A 1 137 ? -22.784 -5.904 20.638 1.00 72.69 137 TYR A CA 1
ATOM 1104 C C . TYR A 1 137 ? -23.984 -6.253 19.762 1.00 72.69 137 TYR A C 1
ATOM 1106 O O . TYR A 1 137 ? -24.872 -5.410 19.633 1.00 72.69 137 TYR A O 1
ATOM 1114 N N . ARG A 1 138 ? -24.074 -7.492 19.252 1.00 72.12 138 ARG A N 1
ATOM 1115 C CA . ARG A 1 138 ? -25.190 -7.998 18.436 1.00 72.12 138 ARG A CA 1
ATOM 1116 C C . ARG A 1 138 ? -25.523 -7.055 17.285 1.00 72.12 138 ARG A C 1
ATOM 1118 O O . ARG A 1 138 ? -26.548 -6.372 17.290 1.00 72.12 138 ARG A O 1
ATOM 1125 N N . LEU A 1 139 ? -24.676 -7.067 16.260 1.00 67.00 139 LEU A N 1
ATOM 1126 C CA . LEU A 1 139 ? -24.816 -6.235 15.059 1.00 67.00 139 LEU A CA 1
ATOM 1127 C C . LEU A 1 139 ? -26.082 -6.551 14.224 1.00 67.00 139 LEU A C 1
ATOM 1129 O O . LEU A 1 139 ? -26.384 -5.830 13.271 1.00 67.00 139 LEU A O 1
ATOM 1133 N N . GLY A 1 140 ? -26.855 -7.572 14.611 1.00 65.81 140 GLY A N 1
ATOM 1134 C CA . GLY A 1 140 ? -28.077 -8.034 13.950 1.00 65.81 140 GLY A CA 1
ATOM 1135 C C . GLY A 1 140 ? -27.767 -9.073 12.873 1.00 65.81 140 GLY A C 1
ATOM 1136 O O . GLY A 1 140 ? -26.752 -8.971 12.200 1.00 65.81 140 GLY A O 1
ATOM 1137 N N . GLU A 1 141 ? -28.649 -10.056 12.673 1.00 72.69 141 GLU A N 1
ATOM 1138 C CA . GLU A 1 141 ? -28.361 -11.287 11.902 1.00 72.69 141 GLU A CA 1
ATOM 1139 C C . GLU A 1 141 ? -27.887 -11.058 10.449 1.00 72.69 141 GLU A C 1
ATOM 1141 O O . GLU A 1 141 ? -27.189 -11.897 9.886 1.00 72.69 141 GLU A O 1
ATOM 1146 N N . GLY A 1 142 ? -28.227 -9.918 9.835 1.00 75.81 142 GLY A N 1
ATOM 1147 C CA . GLY A 1 142 ? -27.873 -9.610 8.444 1.00 75.81 142 GLY A CA 1
ATOM 1148 C C . GLY A 1 142 ? -26.588 -8.799 8.230 1.00 75.81 142 GLY A C 1
ATOM 1149 O O . GLY A 1 142 ? -26.073 -8.795 7.118 1.00 75.81 142 GLY A O 1
ATOM 1150 N N . ARG A 1 143 ? -26.049 -8.097 9.239 1.00 79.88 143 ARG A N 1
ATOM 1151 C CA . ARG A 1 143 ? -24.908 -7.170 9.041 1.00 79.88 143 ARG A CA 1
ATOM 1152 C C . ARG A 1 143 ? -23.523 -7.836 9.089 1.00 79.88 143 ARG A C 1
ATOM 1154 O O . ARG A 1 143 ? -22.726 -7.549 8.195 1.00 79.88 143 ARG A O 1
ATOM 1161 N N . PRO A 1 144 ? -23.216 -8.733 10.048 1.00 83.19 144 PRO A N 1
ATOM 1162 C CA . PRO A 1 144 ? -21.950 -9.462 10.086 1.00 83.19 144 PRO A CA 1
ATOM 1163 C C . PRO A 1 144 ? -21.585 -10.183 8.781 1.00 83.19 144 PRO A C 1
ATOM 1165 O O . PRO A 1 144 ? -20.433 -10.056 8.365 1.00 83.19 144 PRO A O 1
ATOM 1168 N N . PRO A 1 145 ? -22.500 -10.899 8.084 1.00 86.00 145 PRO A N 1
ATOM 1169 C CA . PRO A 1 145 ? -22.131 -11.569 6.840 1.00 86.00 145 PRO A CA 1
ATOM 1170 C C . PRO A 1 145 ? -21.746 -10.578 5.735 1.00 86.00 145 PRO A C 1
ATOM 1172 O O . PRO A 1 145 ? -20.766 -10.824 5.040 1.00 86.00 145 PRO A O 1
ATOM 1175 N N . ILE A 1 146 ? -22.433 -9.433 5.630 1.00 87.50 146 ILE A N 1
ATOM 1176 C CA . ILE A 1 146 ? -22.120 -8.389 4.637 1.00 87.50 146 ILE A CA 1
ATOM 1177 C C . ILE A 1 146 ? -20.736 -7.786 4.906 1.00 87.50 146 ILE A C 1
ATOM 1179 O O . ILE A 1 146 ? -19.922 -7.639 3.997 1.00 87.50 146 ILE A O 1
ATOM 1183 N N . ILE A 1 147 ? -20.439 -7.449 6.166 1.00 87.50 147 ILE A N 1
ATOM 1184 C CA . ILE A 1 147 ? -19.137 -6.867 6.523 1.00 87.50 147 ILE A CA 1
ATOM 1185 C C . ILE A 1 147 ? -18.019 -7.893 6.293 1.00 87.50 147 ILE A C 1
ATOM 1187 O O . ILE A 1 147 ? -16.964 -7.541 5.765 1.00 87.50 147 ILE A O 1
ATOM 1191 N N . ARG A 1 148 ? -18.255 -9.169 6.623 1.00 90.06 148 ARG A N 1
ATOM 1192 C CA . ARG A 1 148 ? -17.301 -10.256 6.370 1.00 90.06 148 ARG A CA 1
ATOM 1193 C C . ARG A 1 148 ? -17.022 -10.428 4.876 1.00 90.06 148 ARG A C 1
ATOM 1195 O O . ARG A 1 148 ? -15.859 -10.539 4.499 1.00 90.06 148 ARG A O 1
ATOM 1202 N N . GLU A 1 149 ? -18.051 -10.373 4.034 1.00 91.75 149 GLU A N 1
ATOM 1203 C CA . GLU A 1 149 ? -17.901 -10.423 2.578 1.00 91.75 149 GLU A CA 1
ATOM 1204 C C . GLU A 1 149 ? -17.064 -9.247 2.050 1.00 91.75 149 GLU A C 1
ATOM 1206 O O . GLU A 1 149 ? -16.142 -9.457 1.265 1.00 91.75 149 GLU A O 1
ATOM 1211 N N . ASN A 1 150 ? -17.291 -8.025 2.543 1.00 91.88 150 ASN A N 1
ATOM 1212 C CA . ASN A 1 150 ? -16.485 -6.857 2.167 1.00 91.88 150 ASN A CA 1
ATOM 1213 C C . ASN A 1 150 ? -15.010 -7.000 2.581 1.00 91.88 150 ASN A C 1
ATOM 1215 O O . ASN A 1 150 ? -14.112 -6.656 1.809 1.00 91.88 150 ASN A O 1
ATOM 1219 N N . ILE A 1 151 ? -14.737 -7.544 3.774 1.00 92.25 151 ILE A N 1
ATOM 1220 C CA . ILE A 1 151 ? -13.367 -7.841 4.225 1.00 92.25 151 ILE A CA 1
ATOM 1221 C C . ILE A 1 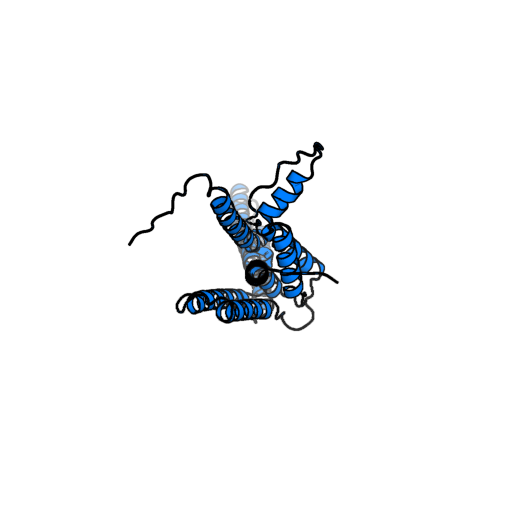151 ? -12.717 -8.886 3.311 1.00 92.25 151 ILE A C 1
ATOM 1223 O O . ILE A 1 151 ? -11.534 -8.774 2.977 1.00 92.25 151 ILE A O 1
ATOM 1227 N N . ASP A 1 152 ? -13.478 -9.892 2.887 1.00 93.31 152 ASP A N 1
ATOM 1228 C CA . ASP A 1 152 ? -12.996 -10.936 1.989 1.00 93.31 152 ASP A CA 1
ATOM 1229 C C . ASP A 1 152 ? -12.723 -10.390 0.583 1.00 93.31 152 ASP A C 1
ATOM 1231 O O . ASP A 1 152 ? -11.660 -10.678 0.031 1.00 93.31 152 ASP A O 1
ATOM 1235 N N . MET A 1 153 ? -13.599 -9.538 0.042 1.00 93.38 153 MET A N 1
ATOM 1236 C CA . MET A 1 153 ? -13.364 -8.829 -1.221 1.00 93.38 153 MET A CA 1
ATOM 1237 C C . MET A 1 153 ? -12.108 -7.956 -1.148 1.00 93.38 153 MET A C 1
ATOM 1239 O O . MET A 1 153 ? -11.267 -8.017 -2.044 1.00 93.38 153 MET A O 1
ATOM 1243 N N . MET A 1 154 ? -11.922 -7.207 -0.057 1.00 92.81 154 MET A N 1
ATOM 1244 C CA . MET A 1 154 ? -10.712 -6.412 0.178 1.00 92.81 154 MET A CA 1
ATOM 1245 C C . MET A 1 154 ? -9.452 -7.296 0.207 1.00 92.81 154 MET A C 1
ATOM 1247 O O . MET A 1 154 ? -8.431 -6.964 -0.401 1.00 92.81 154 MET A O 1
ATOM 1251 N N . ALA A 1 155 ? -9.514 -8.447 0.881 1.00 91.94 155 ALA A N 1
ATOM 1252 C CA . ALA A 1 155 ? -8.402 -9.389 0.961 1.00 91.94 155 ALA A CA 1
ATOM 1253 C C . ALA A 1 155 ? -8.080 -10.051 -0.390 1.00 91.94 155 ALA A C 1
ATOM 1255 O O . ALA A 1 155 ? -6.906 -10.282 -0.694 1.00 91.94 155 ALA A O 1
ATOM 1256 N N . VAL A 1 156 ? -9.102 -10.357 -1.195 1.00 92.25 156 VAL A N 1
ATOM 1257 C CA . VAL A 1 156 ? -8.953 -10.870 -2.565 1.00 92.25 156 VAL A CA 1
ATOM 1258 C C . VAL A 1 156 ? -8.317 -9.809 -3.455 1.00 92.25 156 VAL A C 1
ATOM 1260 O O . VAL A 1 156 ? -7.282 -10.091 -4.047 1.00 92.25 156 VAL A O 1
ATOM 1263 N N . ALA A 1 157 ? -8.829 -8.575 -3.452 1.00 90.12 157 ALA A N 1
ATOM 1264 C CA . ALA A 1 157 ? -8.250 -7.473 -4.218 1.00 90.12 157 ALA A CA 1
ATOM 1265 C C . ALA A 1 157 ? -6.769 -7.250 -3.864 1.00 90.12 157 ALA A C 1
ATOM 1267 O O . ALA A 1 157 ? -5.918 -7.155 -4.745 1.00 90.12 157 ALA A O 1
ATOM 1268 N N . GLY A 1 158 ? -6.423 -7.264 -2.570 1.00 87.69 158 GLY A N 1
ATOM 1269 C CA . GLY A 1 158 ? -5.031 -7.155 -2.129 1.00 87.69 158 GLY A CA 1
ATOM 1270 C C . GLY A 1 158 ? -4.139 -8.314 -2.596 1.00 87.69 158 GLY A C 1
ATOM 1271 O O . GLY A 1 158 ? -2.953 -8.108 -2.863 1.00 87.69 158 GLY A O 1
ATOM 1272 N N . ARG A 1 159 ? -4.690 -9.528 -2.719 1.00 86.38 159 ARG A N 1
ATOM 1273 C CA . ARG A 1 159 ? -3.982 -10.695 -3.265 1.00 86.38 159 ARG A CA 1
ATOM 1274 C C . ARG A 1 159 ? -3.793 -10.580 -4.775 1.00 86.38 159 ARG A C 1
ATOM 1276 O O . ARG A 1 159 ? -2.695 -10.861 -5.248 1.00 86.38 159 ARG A O 1
ATOM 1283 N N . ASP A 1 160 ? -4.815 -10.144 -5.499 1.00 86.25 160 ASP A N 1
ATOM 1284 C CA . ASP A 1 160 ? -4.783 -10.010 -6.957 1.00 86.25 160 ASP A CA 1
ATOM 1285 C C . ASP A 1 160 ? -3.784 -8.936 -7.398 1.00 86.25 160 ASP A C 1
ATOM 1287 O O . ASP A 1 160 ? -3.062 -9.119 -8.378 1.00 86.25 160 ASP A O 1
ATOM 1291 N N . CYS A 1 161 ? -3.615 -7.873 -6.605 1.00 83.31 161 CYS A N 1
ATOM 1292 C CA . CYS A 1 161 ? -2.528 -6.914 -6.806 1.00 83.31 161 CYS A CA 1
ATOM 1293 C C . CYS A 1 161 ? -1.134 -7.581 -6.721 1.00 83.31 161 CYS A C 1
ATOM 1295 O O . CYS A 1 161 ? -0.206 -7.197 -7.437 1.00 83.31 161 CYS A O 1
ATOM 1297 N N . GLY A 1 162 ? -0.987 -8.623 -5.895 1.00 76.25 162 GLY A N 1
ATOM 1298 C CA . GLY A 1 162 ? 0.235 -9.420 -5.762 1.00 76.25 162 GLY A CA 1
ATOM 1299 C C . GLY A 1 162 ? 0.631 -10.191 -7.023 1.00 76.25 162 GLY A C 1
ATOM 1300 O O . GLY A 1 162 ? 1.817 -10.435 -7.228 1.00 76.25 162 GLY A O 1
ATOM 1301 N N . ILE A 1 163 ? -0.317 -10.493 -7.918 1.00 74.62 163 ILE A N 1
ATOM 1302 C CA . ILE A 1 163 ? -0.046 -11.201 -9.180 1.00 74.62 163 ILE A CA 1
ATOM 1303 C C . ILE A 1 163 ? 0.897 -10.392 -10.073 1.00 74.62 163 ILE A C 1
ATOM 1305 O O . ILE A 1 163 ? 1.638 -10.970 -10.851 1.00 74.62 163 ILE A O 1
ATOM 1309 N N . TYR A 1 164 ? 0.922 -9.067 -9.950 1.00 69.56 164 TYR A N 1
ATOM 1310 C CA . TYR A 1 164 ? 1.820 -8.198 -10.715 1.00 69.56 164 TYR A CA 1
ATOM 1311 C C . TYR A 1 164 ? 3.047 -7.753 -9.898 1.00 69.56 164 TYR A C 1
ATOM 1313 O O . TYR A 1 164 ? 3.771 -6.846 -10.306 1.00 69.56 164 TYR A O 1
ATOM 1321 N N . ALA A 1 165 ? 3.285 -8.352 -8.726 1.00 69.62 165 ALA A N 1
ATOM 1322 C CA . ALA A 1 165 ? 4.390 -7.974 -7.858 1.00 69.62 165 ALA A CA 1
ATOM 1323 C C . ALA A 1 165 ? 5.744 -8.355 -8.465 1.00 69.62 165 ALA A C 1
ATOM 1325 O O . ALA A 1 165 ? 5.968 -9.492 -8.886 1.00 69.62 165 ALA A O 1
ATOM 1326 N N . TYR A 1 166 ? 6.689 -7.413 -8.394 1.00 62.59 166 TYR A N 1
ATOM 1327 C CA . TYR A 1 166 ? 8.054 -7.541 -8.917 1.00 62.59 166 TYR A CA 1
ATOM 1328 C C . TYR A 1 166 ? 8.781 -8.807 -8.434 1.00 62.59 166 TYR A C 1
ATOM 1330 O O . TYR A 1 166 ? 9.648 -9.341 -9.120 1.00 62.59 166 TYR A O 1
ATOM 1338 N N . ARG A 1 167 ? 8.452 -9.281 -7.226 1.00 60.66 167 ARG A N 1
ATOM 1339 C CA . ARG A 1 167 ? 9.174 -10.363 -6.551 1.00 60.66 167 ARG A CA 1
ATOM 1340 C C . ARG A 1 167 ? 8.556 -11.748 -6.728 1.00 60.66 167 ARG A C 1
ATOM 1342 O O . ARG A 1 167 ? 9.283 -12.730 -6.627 1.00 60.66 167 ARG A O 1
ATOM 1349 N N . GLU A 1 168 ? 7.242 -11.830 -6.929 1.00 55.59 168 GLU A N 1
ATOM 1350 C CA . GLU A 1 168 ? 6.514 -13.107 -6.904 1.00 55.59 168 GLU A CA 1
ATOM 1351 C C . GLU A 1 168 ? 6.417 -13.762 -8.303 1.00 55.59 168 GLU A C 1
ATOM 1353 O O . GLU A 1 168 ? 6.044 -14.930 -8.384 1.00 55.59 168 GLU A O 1
ATOM 1358 N N . ASN A 1 169 ? 6.852 -13.093 -9.387 1.00 52.06 169 ASN A N 1
ATOM 1359 C CA . ASN A 1 169 ? 6.697 -13.603 -10.757 1.00 52.06 169 ASN A CA 1
ATOM 1360 C C . ASN A 1 169 ? 7.976 -13.975 -11.524 1.00 52.06 169 ASN A C 1
ATOM 1362 O O . ASN A 1 169 ? 8.933 -13.211 -11.637 1.00 52.06 169 ASN A O 1
ATOM 1366 N N . LEU A 1 170 ? 7.868 -15.134 -12.185 1.00 53.41 170 LEU A N 1
ATOM 1367 C CA . LEU A 1 170 ? 8.743 -15.759 -13.183 1.00 53.41 170 LEU A CA 1
ATOM 1368 C C . LEU A 1 170 ? 8.790 -15.020 -14.542 1.00 53.41 170 LEU A C 1
ATOM 1370 O O . LEU A 1 170 ? 8.958 -15.648 -15.589 1.00 53.41 170 LEU A O 1
ATOM 1374 N N . ASN A 1 171 ? 8.608 -13.700 -14.575 1.00 58.06 171 ASN A N 1
ATOM 1375 C CA . ASN A 1 171 ? 8.544 -12.985 -15.848 1.00 58.06 171 ASN A CA 1
ATOM 1376 C C . ASN A 1 171 ? 9.949 -12.804 -16.440 1.00 58.06 171 ASN A C 1
ATOM 1378 O O . ASN A 1 171 ? 10.902 -12.542 -15.699 1.00 58.06 171 ASN A O 1
ATOM 1382 N N . PRO A 1 172 ? 10.117 -12.935 -17.768 1.00 67.00 172 PRO A N 1
ATOM 1383 C CA . PRO A 1 172 ? 11.432 -12.986 -18.378 1.00 67.00 172 PRO A CA 1
ATOM 1384 C C . PRO A 1 172 ? 12.027 -11.576 -18.449 1.00 67.00 172 PRO A C 1
ATOM 1386 O O . PRO A 1 172 ? 12.060 -10.951 -19.502 1.00 67.00 172 PRO A O 1
ATOM 1389 N N . ILE A 1 173 ? 12.562 -11.083 -17.328 1.00 74.38 173 ILE A N 1
ATOM 1390 C CA . ILE A 1 173 ? 13.436 -9.900 -17.277 1.00 74.38 173 ILE A CA 1
ATOM 1391 C C . ILE A 1 173 ? 14.533 -10.046 -18.339 1.00 74.38 173 ILE A C 1
ATOM 1393 O O . ILE A 1 173 ? 14.855 -9.094 -19.039 1.00 74.38 173 ILE A O 1
ATOM 1397 N N . ALA A 1 174 ? 15.033 -11.271 -18.529 1.00 76.88 174 ALA A N 1
ATOM 1398 C CA . ALA A 1 174 ? 15.935 -11.618 -19.618 1.00 76.88 174 ALA A CA 1
ATOM 1399 C C . ALA A 1 174 ? 15.363 -11.275 -21.005 1.00 76.88 174 ALA A C 1
ATOM 1401 O O . ALA A 1 174 ? 16.079 -10.695 -21.809 1.00 76.88 174 ALA A O 1
ATOM 1402 N N . PHE A 1 175 ? 14.085 -11.563 -21.279 1.00 80.31 175 PHE A N 1
ATOM 1403 C CA . PHE A 1 175 ? 13.440 -11.186 -22.539 1.00 80.31 175 PHE A CA 1
ATOM 1404 C C . PHE A 1 175 ? 13.380 -9.665 -22.697 1.00 80.31 175 PHE A C 1
ATOM 1406 O O . PHE A 1 175 ? 13.781 -9.159 -23.741 1.00 80.31 175 PHE A O 1
ATOM 1413 N N . LEU A 1 176 ? 12.991 -8.934 -21.646 1.00 82.38 176 LEU A N 1
ATOM 1414 C CA . LEU A 1 176 ? 12.933 -7.469 -21.677 1.00 82.38 176 LEU A CA 1
ATOM 1415 C C . LEU A 1 176 ? 14.316 -6.847 -21.957 1.00 82.38 176 LEU A C 1
ATOM 1417 O O . LEU A 1 176 ? 14.453 -5.964 -22.804 1.00 82.38 176 LEU A O 1
ATOM 1421 N N . TRP A 1 177 ? 15.365 -7.372 -21.316 1.00 85.00 177 TRP A N 1
ATOM 1422 C CA . TRP A 1 177 ? 16.752 -6.991 -21.595 1.00 85.00 177 TRP A CA 1
ATOM 1423 C C . TRP A 1 177 ? 17.182 -7.352 -23.015 1.00 85.00 177 TRP A C 1
ATOM 1425 O O . TRP A 1 177 ? 17.833 -6.545 -23.672 1.00 85.00 177 TRP A O 1
ATOM 1435 N N . THR A 1 178 ? 16.818 -8.534 -23.521 1.00 87.25 178 THR A N 1
ATOM 1436 C CA . THR A 1 178 ? 17.152 -8.905 -24.904 1.00 87.25 178 THR A CA 1
ATOM 1437 C C . THR A 1 178 ? 16.465 -7.990 -25.910 1.00 87.25 178 THR A C 1
ATOM 1439 O O . THR A 1 178 ? 17.116 -7.548 -26.853 1.00 87.25 178 THR A O 1
ATOM 1442 N N . THR A 1 179 ? 15.194 -7.635 -25.694 1.00 87.50 179 THR A N 1
ATOM 1443 C CA . THR A 1 179 ? 14.481 -6.686 -26.553 1.00 87.50 179 THR A CA 1
ATOM 1444 C C . THR A 1 179 ? 15.080 -5.289 -26.463 1.00 87.50 179 THR A C 1
ATOM 1446 O O . THR A 1 179 ? 15.223 -4.641 -27.496 1.00 87.50 179 THR A O 1
ATOM 1449 N N . ASP A 1 180 ? 15.502 -4.841 -25.277 1.00 88.00 180 ASP A N 1
ATOM 1450 C CA . ASP A 1 180 ? 16.165 -3.546 -25.095 1.00 88.00 180 ASP A CA 1
ATOM 1451 C C . ASP A 1 180 ? 17.495 -3.485 -25.859 1.00 88.00 180 ASP A C 1
ATOM 1453 O O . ASP A 1 180 ? 17.706 -2.586 -26.676 1.00 88.00 180 ASP A O 1
ATOM 1457 N N . ILE A 1 181 ? 18.350 -4.497 -25.686 1.00 90.69 181 ILE A N 1
ATOM 1458 C CA . ILE A 1 181 ? 19.653 -4.578 -26.354 1.00 90.69 181 ILE A CA 1
ATOM 1459 C C . ILE A 1 181 ? 19.483 -4.644 -27.876 1.00 90.69 181 ILE A C 1
ATOM 1461 O O . ILE A 1 181 ? 20.113 -3.867 -28.593 1.00 90.69 181 ILE A O 1
ATOM 1465 N N . VAL A 1 182 ? 18.619 -5.531 -28.385 1.00 91.12 182 VAL A N 1
ATOM 1466 C CA . VAL A 1 182 ? 18.382 -5.675 -29.832 1.00 91.12 182 VAL A CA 1
ATOM 1467 C C . VAL A 1 182 ? 17.837 -4.376 -30.423 1.00 91.12 182 VAL A C 1
ATOM 1469 O O . VAL A 1 182 ? 18.335 -3.920 -31.451 1.00 91.12 182 VAL A O 1
ATOM 1472 N N . THR A 1 183 ? 16.876 -3.737 -29.756 1.00 89.25 183 THR A N 1
ATOM 1473 C CA . THR A 1 183 ? 16.278 -2.479 -30.224 1.00 89.25 183 THR A CA 1
ATOM 1474 C C . THR A 1 183 ? 17.309 -1.354 -30.265 1.00 89.25 183 THR A C 1
ATOM 1476 O O . THR A 1 183 ? 17.403 -0.646 -31.267 1.00 89.25 183 THR A O 1
ATOM 1479 N N . ARG A 1 184 ? 18.155 -1.218 -29.234 1.00 88.62 184 ARG A N 1
ATOM 1480 C CA . ARG A 1 184 ? 19.242 -0.224 -29.221 1.00 88.62 184 ARG A CA 1
ATOM 1481 C C . ARG A 1 184 ? 20.267 -0.477 -30.324 1.00 88.62 184 ARG A C 1
ATOM 1483 O O . ARG A 1 184 ? 20.684 0.474 -30.981 1.00 88.62 184 ARG A O 1
ATOM 1490 N N . ILE A 1 185 ? 20.643 -1.735 -30.566 1.00 90.56 185 ILE A N 1
ATOM 1491 C CA . ILE A 1 185 ? 21.558 -2.102 -31.658 1.00 90.56 185 ILE A CA 1
ATOM 1492 C C . ILE A 1 185 ? 20.957 -1.715 -33.014 1.00 90.56 185 ILE A C 1
ATOM 1494 O O . ILE A 1 185 ? 21.639 -1.083 -33.821 1.00 90.56 185 ILE A O 1
ATOM 1498 N N . VAL A 1 186 ? 19.680 -2.030 -33.257 1.00 88.38 186 VAL A N 1
ATOM 1499 C CA . VAL A 1 186 ? 18.988 -1.670 -34.504 1.00 88.38 186 VAL A CA 1
ATOM 1500 C C . VAL A 1 186 ? 18.946 -0.151 -34.678 1.00 88.38 186 VAL A C 1
ATOM 1502 O O . VAL A 1 186 ? 19.404 0.349 -35.707 1.00 88.38 186 VAL A O 1
ATOM 1505 N N . CYS A 1 187 ? 18.509 0.591 -33.656 1.00 85.94 187 CYS A N 1
ATOM 1506 C CA . CYS A 1 187 ? 18.429 2.052 -33.694 1.00 85.94 187 CYS A CA 1
ATOM 1507 C C . CYS A 1 187 ? 19.787 2.736 -33.922 1.00 85.94 187 CYS A C 1
ATOM 1509 O O . CYS A 1 187 ? 19.825 3.799 -34.534 1.00 85.94 187 CYS A O 1
ATOM 1511 N N . LEU A 1 188 ? 20.898 2.138 -33.477 1.00 83.56 188 LEU A N 1
ATOM 1512 C CA . LEU A 1 188 ? 22.252 2.638 -33.748 1.00 83.56 188 LEU A CA 1
ATOM 1513 C C . LEU A 1 188 ? 22.773 2.220 -35.131 1.00 83.56 188 LEU A C 1
ATOM 1515 O O . LEU A 1 188 ? 23.494 2.979 -35.775 1.00 83.56 188 LEU A O 1
ATOM 1519 N N . SER A 1 189 ? 22.409 1.031 -35.614 1.00 82.56 189 SER A N 1
ATOM 1520 C CA . SER A 1 189 ? 22.898 0.499 -36.893 1.00 82.56 189 SER A CA 1
ATOM 1521 C C . SER A 1 189 ? 22.315 1.214 -38.119 1.00 82.56 189 SER A C 1
ATOM 1523 O O . SER A 1 189 ? 23.048 1.462 -39.076 1.00 82.56 189 SER A O 1
ATOM 1525 N N . ILE A 1 190 ? 21.034 1.603 -38.077 1.00 80.56 190 ILE A N 1
ATOM 1526 C CA . ILE A 1 190 ? 20.332 2.283 -39.179 1.00 80.56 190 ILE A CA 1
ATOM 1527 C C . ILE A 1 190 ? 21.017 3.605 -39.580 1.00 80.56 190 ILE A C 1
ATOM 1529 O O . ILE A 1 190 ? 21.347 3.760 -40.759 1.00 80.56 190 ILE A O 1
ATOM 1533 N N . PRO A 1 191 ? 21.296 4.558 -38.667 1.00 76.00 191 PRO A N 1
ATOM 1534 C CA . PRO A 1 191 ? 21.969 5.800 -39.042 1.00 76.00 191 PRO A CA 1
ATOM 1535 C C . PRO A 1 191 ? 23.402 5.561 -39.536 1.00 76.00 191 PRO A C 1
ATOM 1537 O O . PRO A 1 191 ? 23.821 6.210 -40.491 1.00 76.00 191 PRO A O 1
ATOM 1540 N N . ILE A 1 192 ? 24.135 4.594 -38.967 1.00 77.06 192 ILE A N 1
ATOM 1541 C CA . ILE A 1 192 ? 25.501 4.258 -39.408 1.00 77.06 192 ILE A CA 1
ATOM 1542 C C . ILE A 1 192 ? 25.499 3.730 -40.850 1.00 77.06 192 ILE A C 1
ATOM 1544 O O . ILE A 1 192 ? 26.289 4.197 -41.668 1.00 77.06 192 ILE A O 1
ATOM 1548 N N . GLN A 1 193 ? 24.601 2.797 -41.182 1.00 74.44 193 GLN A N 1
ATOM 1549 C CA . GLN A 1 193 ? 24.475 2.256 -42.541 1.00 74.44 193 GLN A CA 1
ATOM 1550 C C . GLN A 1 193 ? 24.002 3.313 -43.542 1.00 74.44 193 GLN A C 1
ATOM 1552 O O . GLN A 1 193 ? 24.480 3.365 -44.672 1.00 74.44 193 GLN A O 1
ATOM 1557 N N . THR A 1 194 ? 23.095 4.195 -43.128 1.00 70.44 194 THR A N 1
ATOM 1558 C CA . THR A 1 194 ? 22.587 5.243 -44.018 1.00 70.44 194 THR A CA 1
ATOM 1559 C C . THR A 1 194 ? 23.695 6.255 -44.336 1.00 70.44 194 THR A C 1
ATOM 1561 O O . THR A 1 194 ? 23.892 6.602 -45.501 1.00 70.44 194 THR A O 1
ATOM 1564 N N . CYS A 1 195 ? 24.506 6.643 -43.342 1.00 67.94 195 CYS A N 1
ATOM 1565 C CA . CYS A 1 195 ? 25.663 7.529 -43.519 1.00 67.94 195 CYS A CA 1
ATOM 1566 C C . CYS A 1 195 ? 26.744 6.963 -44.454 1.00 67.94 195 CYS A C 1
ATOM 1568 O O . CYS A 1 195 ? 27.401 7.742 -45.140 1.00 67.94 195 CYS A O 1
ATOM 1570 N N . THR A 1 196 ? 26.941 5.641 -44.519 1.00 66.62 196 THR A N 1
ATOM 1571 C CA . THR A 1 196 ? 27.924 5.039 -45.442 1.00 66.62 196 THR A CA 1
ATOM 1572 C C . THR A 1 196 ? 27.424 4.973 -46.886 1.00 66.62 196 THR A C 1
ATOM 1574 O O . THR A 1 196 ? 28.233 4.986 -47.811 1.00 66.62 196 THR A O 1
ATOM 1577 N N . THR A 1 197 ? 26.105 4.942 -47.096 1.00 63.69 197 THR A N 1
ATOM 1578 C CA . THR A 1 197 ? 25.474 4.923 -48.432 1.00 63.69 197 THR A CA 1
ATOM 1579 C C . THR A 1 197 ? 25.157 6.308 -49.004 1.00 63.69 197 THR A C 1
ATOM 1581 O O . THR A 1 197 ? 24.876 6.446 -50.197 1.00 63.69 197 THR A O 1
ATOM 1584 N N . LEU A 1 198 ? 25.209 7.348 -48.171 1.00 60.09 198 LEU A N 1
ATOM 1585 C CA . LEU A 1 198 ? 24.855 8.716 -48.534 1.00 60.09 198 LEU A CA 1
ATOM 1586 C C . LEU A 1 198 ? 25.962 9.386 -49.361 1.00 60.09 198 LEU A C 1
ATOM 1588 O O . LEU A 1 198 ? 26.920 9.953 -48.839 1.00 60.09 198 LEU A O 1
ATOM 1592 N N . SER A 1 199 ? 25.812 9.348 -50.687 1.00 60.41 199 SER A N 1
ATOM 1593 C CA . SER A 1 199 ? 26.602 10.195 -51.585 1.00 60.41 199 SER A CA 1
ATOM 1594 C C . SER A 1 199 ? 26.184 11.669 -51.444 1.00 60.41 199 SER A C 1
ATOM 1596 O O . SER A 1 199 ? 25.009 11.992 -51.272 1.00 60.41 199 SER A O 1
ATOM 1598 N N . TRP A 1 200 ? 27.162 12.573 -51.530 1.00 57.50 200 TRP A N 1
ATOM 1599 C CA . TRP A 1 200 ? 27.037 14.012 -51.261 1.00 57.50 200 TRP A CA 1
ATOM 1600 C C . TRP A 1 200 ? 26.153 14.884 -52.193 1.00 57.50 200 TRP A C 1
ATOM 1602 O O . TRP A 1 200 ? 25.923 16.034 -51.814 1.00 57.50 200 TRP A O 1
ATOM 1612 N N . PRO A 1 201 ? 25.641 14.480 -53.382 1.00 55.84 201 PRO A N 1
ATOM 1613 C CA . PRO A 1 201 ? 25.159 15.486 -54.332 1.00 55.84 201 PRO A CA 1
ATOM 1614 C C . PRO A 1 201 ? 23.736 16.032 -54.080 1.00 55.84 201 PRO A C 1
ATOM 1616 O O . PRO A 1 201 ? 23.293 16.876 -54.852 1.00 55.84 201 PRO A O 1
ATOM 1619 N N . MET A 1 202 ? 23.005 15.629 -53.027 1.00 59.84 202 MET A N 1
ATOM 1620 C CA . MET A 1 202 ? 21.648 16.151 -52.747 1.00 59.84 202 MET A CA 1
ATOM 1621 C C . MET A 1 202 ? 21.362 16.388 -51.256 1.00 59.84 202 MET A C 1
ATOM 1623 O O . MET A 1 202 ? 20.605 15.650 -50.628 1.00 59.84 202 MET A O 1
ATOM 1627 N N . ILE A 1 203 ? 21.913 17.474 -50.706 1.00 61.44 203 ILE A N 1
ATOM 1628 C CA . ILE A 1 203 ? 21.774 17.893 -49.294 1.00 61.44 203 ILE A CA 1
ATOM 1629 C C . ILE A 1 203 ? 20.314 17.867 -48.796 1.00 61.44 203 ILE A C 1
ATOM 1631 O O . ILE A 1 203 ? 20.059 17.429 -47.680 1.00 61.44 203 ILE A O 1
ATOM 1635 N N . THR A 1 204 ? 19.334 18.275 -49.609 1.00 63.22 204 THR A N 1
ATOM 1636 C CA . THR A 1 204 ? 17.917 18.304 -49.198 1.00 63.22 204 THR A CA 1
ATOM 1637 C C . THR A 1 204 ? 17.337 16.908 -48.967 1.00 63.22 204 THR A C 1
ATOM 1639 O O . THR A 1 204 ? 16.674 16.684 -47.959 1.00 63.22 204 THR A O 1
ATOM 1642 N N . ARG A 1 205 ? 17.623 15.947 -49.852 1.00 66.75 205 ARG A N 1
ATOM 1643 C CA . ARG A 1 205 ? 17.178 14.552 -49.715 1.00 66.75 205 ARG A CA 1
ATOM 1644 C C . ARG A 1 205 ? 17.848 13.860 -48.526 1.00 66.75 205 ARG A C 1
ATOM 1646 O O . ARG A 1 205 ? 17.171 13.168 -47.774 1.00 66.75 205 ARG A O 1
ATOM 1653 N N . VAL A 1 206 ? 19.140 14.129 -48.320 1.00 69.62 206 VAL A N 1
ATOM 1654 C CA . VAL A 1 206 ? 19.902 13.651 -47.156 1.00 69.62 206 VAL A CA 1
ATOM 1655 C C . VAL A 1 206 ? 19.258 14.113 -45.846 1.00 69.62 206 VAL A C 1
ATOM 1657 O O . VAL A 1 206 ? 19.087 13.317 -44.927 1.00 69.62 206 VAL A O 1
A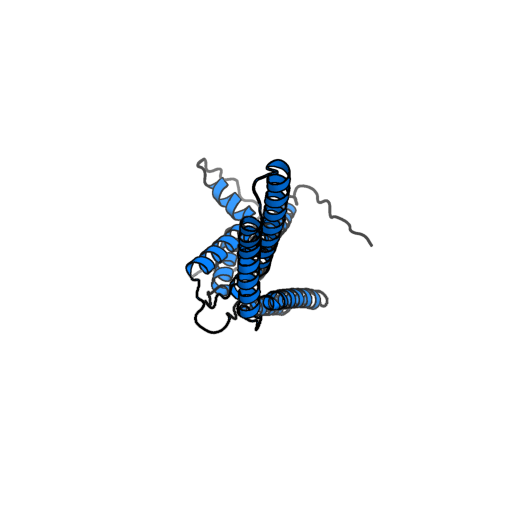TOM 1660 N N . VAL A 1 207 ? 18.851 15.384 -45.764 1.00 71.25 207 VAL A N 1
ATOM 1661 C CA . VAL A 1 207 ? 18.207 15.937 -44.563 1.00 71.25 207 VAL A CA 1
ATOM 1662 C C . VAL A 1 207 ? 16.865 15.256 -44.280 1.00 71.25 207 VAL A C 1
ATOM 1664 O O . VAL A 1 207 ? 16.622 14.884 -43.136 1.00 71.25 207 VAL A O 1
ATOM 1667 N N . PHE A 1 208 ? 16.014 15.030 -45.288 1.00 74.56 208 PHE A N 1
ATOM 1668 C CA . PHE A 1 208 ? 14.733 14.335 -45.083 1.00 74.56 208 PHE A CA 1
ATOM 1669 C C . PHE A 1 208 ? 14.908 12.880 -44.630 1.00 74.56 208 PHE A C 1
ATOM 1671 O O . PHE A 1 208 ? 14.190 12.434 -43.736 1.00 74.56 208 PHE A O 1
ATOM 1678 N N . GLU A 1 209 ? 15.866 12.151 -45.204 1.00 75.75 209 GLU A N 1
ATOM 1679 C CA . GLU A 1 209 ? 16.147 10.760 -44.827 1.00 75.75 209 GLU A CA 1
ATOM 1680 C C . GLU A 1 209 ? 16.712 10.671 -43.395 1.00 75.75 209 GLU A C 1
ATOM 1682 O O . GLU A 1 209 ? 16.234 9.863 -42.598 1.00 75.75 209 GLU A O 1
ATOM 1687 N N . ILE A 1 210 ? 17.638 11.561 -43.013 1.00 79.94 210 ILE A N 1
ATOM 1688 C CA . ILE A 1 210 ? 18.182 11.629 -41.644 1.00 79.94 210 ILE A CA 1
ATOM 1689 C C . ILE A 1 210 ? 17.101 12.017 -40.631 1.00 79.94 210 ILE A C 1
ATOM 1691 O O . ILE A 1 210 ? 17.003 11.395 -39.573 1.00 79.94 210 ILE A O 1
ATOM 1695 N N . VAL A 1 211 ? 16.270 13.018 -40.941 1.00 82.88 211 VAL A N 1
ATOM 1696 C CA . VAL A 1 211 ? 15.167 13.440 -40.064 1.00 82.88 211 VAL A CA 1
ATOM 1697 C C . VAL A 1 211 ? 14.151 12.308 -39.900 1.00 82.88 211 VAL A C 1
ATOM 1699 O O . VAL A 1 211 ? 13.748 12.018 -38.777 1.00 82.88 211 VAL A O 1
ATOM 1702 N N . GLY A 1 212 ? 13.788 11.614 -40.982 1.00 83.06 212 GLY A N 1
ATOM 1703 C CA . GLY A 1 212 ? 12.886 10.461 -40.931 1.00 83.06 212 GLY A CA 1
ATOM 1704 C C . GLY A 1 212 ? 13.426 9.330 -40.052 1.00 83.06 212 GLY A C 1
ATOM 1705 O O . GLY A 1 212 ? 12.721 8.841 -39.170 1.00 83.06 212 GLY A O 1
ATOM 1706 N N . ILE A 1 213 ? 14.699 8.967 -40.222 1.00 84.69 213 ILE A N 1
ATOM 1707 C CA . ILE A 1 213 ? 15.367 7.954 -39.390 1.00 84.69 213 ILE A CA 1
ATOM 1708 C C . ILE A 1 213 ? 15.437 8.405 -37.929 1.00 84.69 213 ILE A C 1
ATOM 1710 O O . IL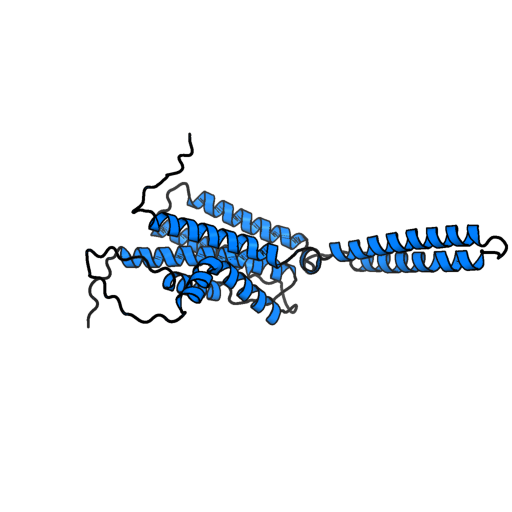E A 1 213 ? 15.170 7.607 -37.029 1.00 84.69 213 ILE A O 1
ATOM 1714 N N . SER A 1 214 ? 15.747 9.676 -37.670 1.00 85.06 214 SER A N 1
ATOM 1715 C CA . SER A 1 214 ? 15.773 10.236 -36.317 1.00 85.06 214 SER A CA 1
ATOM 1716 C C . SER A 1 214 ? 14.403 10.170 -35.638 1.00 85.06 214 SER A C 1
ATOM 1718 O O . SER A 1 214 ? 14.334 9.871 -34.451 1.00 85.06 214 SER A O 1
ATOM 1720 N N . ILE A 1 215 ? 13.313 10.418 -36.368 1.00 88.75 215 ILE A N 1
ATOM 1721 C CA . ILE A 1 215 ? 11.950 10.316 -35.828 1.00 88.75 215 ILE A CA 1
ATOM 1722 C C . ILE A 1 215 ? 11.608 8.856 -35.504 1.00 88.75 215 ILE A C 1
ATOM 1724 O O . ILE A 1 215 ? 11.111 8.567 -34.416 1.00 88.75 215 ILE A O 1
ATOM 1728 N N . VAL A 1 216 ? 11.899 7.916 -36.409 1.00 88.69 216 VAL A N 1
ATOM 1729 C CA . VAL A 1 216 ? 11.614 6.482 -36.202 1.00 88.69 216 VAL A CA 1
ATOM 1730 C C . VAL A 1 216 ? 12.430 5.910 -35.038 1.00 88.69 216 VAL A C 1
ATOM 1732 O O . VAL A 1 216 ? 11.908 5.177 -34.199 1.00 88.69 216 VAL A O 1
ATOM 1735 N N . THR A 1 217 ? 13.707 6.271 -34.939 1.00 87.19 217 THR A N 1
ATOM 1736 C CA . THR A 1 217 ? 14.567 5.830 -33.830 1.00 87.19 217 THR A CA 1
ATOM 1737 C C . THR A 1 217 ? 14.146 6.446 -32.500 1.00 87.19 217 THR A C 1
ATOM 1739 O O . THR A 1 217 ? 14.047 5.719 -31.514 1.00 87.19 217 THR A O 1
ATOM 1742 N N . ALA A 1 218 ? 13.824 7.744 -32.468 1.00 88.88 218 ALA A N 1
ATOM 1743 C CA . ALA A 1 218 ? 13.325 8.403 -31.265 1.00 88.88 218 ALA A CA 1
ATOM 1744 C C . ALA A 1 218 ? 12.010 7.776 -30.784 1.00 88.88 218 ALA A C 1
ATOM 1746 O O . ALA A 1 218 ? 11.919 7.379 -29.629 1.00 88.88 218 ALA A O 1
ATOM 1747 N N . THR A 1 219 ? 11.031 7.600 -31.676 1.00 90.12 219 THR A N 1
ATOM 1748 C CA . THR A 1 219 ? 9.739 6.976 -31.333 1.00 90.12 219 THR A CA 1
ATOM 1749 C C . THR A 1 219 ? 9.902 5.549 -30.815 1.00 90.12 219 THR A C 1
ATOM 1751 O O . THR A 1 219 ? 9.291 5.193 -29.811 1.00 90.12 219 THR A O 1
ATOM 1754 N N . THR A 1 220 ? 10.774 4.747 -31.430 1.00 88.94 220 THR A N 1
ATOM 1755 C CA . THR A 1 220 ? 11.054 3.376 -30.975 1.00 88.94 220 THR A CA 1
ATOM 1756 C C . THR A 1 220 ? 11.699 3.357 -29.585 1.00 88.94 220 THR A C 1
ATOM 1758 O O . THR A 1 220 ? 11.323 2.545 -28.742 1.00 88.94 220 THR A O 1
ATOM 1761 N N . LEU A 1 221 ? 12.642 4.266 -29.313 1.00 88.69 221 LEU A N 1
ATOM 1762 C CA . LEU A 1 221 ? 13.269 4.389 -27.994 1.00 88.69 221 LEU A CA 1
ATOM 1763 C C . LEU A 1 221 ? 12.289 4.902 -26.933 1.00 88.69 221 LEU A C 1
ATOM 1765 O O . LEU A 1 221 ? 12.343 4.429 -25.803 1.00 88.69 221 LEU A O 1
ATOM 1769 N N . THR A 1 222 ? 11.377 5.809 -27.287 1.00 90.00 222 THR A N 1
ATOM 1770 C CA . THR A 1 222 ? 10.305 6.255 -26.387 1.00 90.00 222 THR A CA 1
ATOM 1771 C C . THR A 1 222 ? 9.364 5.106 -26.039 1.00 90.00 222 THR A C 1
ATOM 1773 O O . THR A 1 222 ? 9.077 4.901 -24.868 1.00 90.00 222 THR A O 1
ATOM 1776 N N . ILE A 1 223 ? 8.934 4.304 -27.020 1.00 88.94 223 ILE A N 1
ATOM 1777 C CA . ILE A 1 223 ? 8.101 3.116 -26.760 1.00 88.94 223 ILE A CA 1
ATOM 1778 C C . ILE A 1 223 ? 8.831 2.140 -25.831 1.00 88.94 223 ILE A C 1
ATOM 1780 O O . ILE A 1 223 ? 8.228 1.597 -24.910 1.00 88.94 223 ILE A O 1
ATOM 1784 N N . LEU A 1 224 ? 10.129 1.928 -26.052 1.00 87.62 224 LEU A N 1
ATOM 1785 C CA . LEU A 1 224 ? 10.943 1.058 -25.210 1.00 87.62 224 LEU A CA 1
ATOM 1786 C C . LEU A 1 224 ? 11.048 1.582 -23.767 1.00 87.62 224 LEU A C 1
ATOM 1788 O O . LEU A 1 224 ? 10.978 0.791 -22.829 1.00 87.62 224 LEU A O 1
ATOM 1792 N N . ASP A 1 225 ? 11.184 2.896 -23.581 1.00 85.62 225 ASP A N 1
ATOM 1793 C CA . ASP A 1 225 ? 11.207 3.528 -22.257 1.00 85.62 225 ASP A CA 1
ATOM 1794 C C . ASP A 1 225 ? 9.856 3.383 -21.535 1.00 85.62 225 ASP A C 1
ATOM 1796 O O . ASP A 1 225 ? 9.809 2.962 -20.378 1.00 85.62 225 ASP A O 1
ATOM 1800 N N . GLU A 1 226 ? 8.747 3.590 -22.250 1.00 85.62 226 GLU A N 1
ATOM 1801 C CA . GLU A 1 226 ? 7.394 3.351 -21.734 1.00 85.62 226 GLU A CA 1
ATOM 1802 C C . GLU A 1 226 ? 7.178 1.878 -21.350 1.00 85.62 226 GLU A C 1
ATOM 1804 O O . GLU A 1 226 ? 6.613 1.585 -20.297 1.00 85.62 226 GLU A O 1
ATOM 1809 N N . MET A 1 227 ? 7.693 0.922 -22.133 1.00 83.56 227 MET A N 1
ATOM 1810 C CA . MET A 1 227 ? 7.645 -0.504 -21.777 1.00 83.56 227 MET A CA 1
ATOM 1811 C C . MET A 1 227 ? 8.370 -0.794 -20.454 1.00 83.56 227 MET A C 1
ATOM 1813 O O . MET A 1 227 ? 7.875 -1.576 -19.640 1.00 83.56 227 MET A O 1
ATOM 1817 N N . TRP A 1 228 ? 9.515 -0.150 -20.206 1.00 80.50 228 TRP A N 1
ATOM 1818 C CA . TRP A 1 228 ? 10.235 -0.240 -18.929 1.00 80.50 228 TRP A CA 1
ATOM 1819 C C . TRP A 1 228 ? 9.522 0.481 -17.778 1.00 80.50 228 TRP A C 1
ATOM 1821 O O . TRP A 1 228 ? 9.681 0.083 -16.618 1.00 80.50 228 TRP A O 1
ATOM 1831 N N . GLY A 1 229 ? 8.767 1.540 -18.072 1.00 75.00 229 GLY A N 1
ATOM 1832 C CA . GLY A 1 229 ? 7.914 2.243 -17.113 1.00 75.00 229 GLY A CA 1
ATOM 1833 C C . GLY A 1 229 ? 6.723 1.392 -16.671 1.00 75.00 229 GLY A C 1
ATOM 1834 O O . GLY A 1 229 ? 6.483 1.238 -15.474 1.00 75.00 229 GLY A O 1
ATOM 1835 N N . ILE A 1 230 ? 6.037 0.768 -17.631 1.00 77.75 230 ILE A N 1
ATOM 1836 C CA . ILE A 1 230 ? 4.870 -0.101 -17.411 1.00 77.75 230 ILE A CA 1
ATOM 1837 C C . ILE A 1 230 ? 5.268 -1.425 -16.742 1.00 77.75 230 ILE A C 1
ATOM 1839 O O . ILE A 1 230 ? 4.454 -2.031 -16.048 1.00 77.75 230 ILE A O 1
ATOM 1843 N N . TRP A 1 231 ? 6.520 -1.866 -16.906 1.00 76.19 231 TRP A N 1
ATOM 1844 C CA . TRP A 1 231 ? 7.023 -3.110 -16.318 1.00 76.19 231 TRP A CA 1
ATOM 1845 C C . TRP A 1 231 ? 6.938 -3.158 -14.786 1.00 76.19 231 TRP A C 1
ATOM 1847 O O . TRP A 1 231 ? 6.702 -4.223 -14.216 1.00 76.19 231 TRP A O 1
ATOM 1857 N N . ASP A 1 232 ? 7.137 -2.023 -14.113 1.00 74.50 232 ASP A N 1
ATOM 1858 C CA . ASP A 1 232 ? 7.012 -1.922 -12.657 1.00 74.50 232 ASP A CA 1
ATOM 1859 C C . ASP A 1 232 ? 5.900 -0.926 -12.295 1.00 74.50 232 ASP A C 1
ATOM 1861 O O . ASP A 1 232 ? 6.176 0.221 -11.912 1.00 74.50 232 ASP A O 1
ATOM 1865 N N . PRO A 1 233 ? 4.623 -1.339 -12.417 1.00 75.00 233 PRO A N 1
ATOM 1866 C CA . PRO A 1 233 ? 3.500 -0.437 -12.204 1.00 75.00 233 PRO A CA 1
ATOM 1867 C C . PRO A 1 233 ? 3.458 0.074 -10.760 1.00 75.00 233 PRO A C 1
ATOM 1869 O O . PRO A 1 233 ? 3.038 1.198 -10.517 1.00 75.00 233 PRO A O 1
ATOM 1872 N N . TYR A 1 234 ? 3.956 -0.690 -9.786 1.00 76.94 234 TYR A N 1
ATOM 1873 C CA . TYR A 1 234 ? 3.871 -0.320 -8.372 1.00 76.94 234 TYR A CA 1
ATOM 1874 C C . TYR A 1 234 ? 5.024 0.554 -7.879 1.00 76.94 234 TYR A C 1
ATOM 1876 O O . TYR A 1 234 ? 4.849 1.284 -6.896 1.00 76.94 234 TYR A O 1
ATOM 1884 N N . ALA A 1 235 ? 6.201 0.495 -8.507 1.00 73.00 235 ALA A N 1
ATOM 1885 C CA . ALA A 1 235 ? 7.289 1.421 -8.199 1.00 73.00 235 ALA A CA 1
ATOM 1886 C C . ALA A 1 235 ? 7.264 2.678 -9.077 1.00 73.00 235 ALA A C 1
ATOM 1888 O O . ALA A 1 235 ? 7.575 3.754 -8.569 1.00 73.00 235 ALA A O 1
ATOM 1889 N N . LYS A 1 236 ? 6.911 2.550 -10.364 1.00 70.88 236 LYS A N 1
ATOM 1890 C CA . LYS A 1 236 ? 7.013 3.635 -11.355 1.00 70.88 236 LYS A CA 1
ATOM 1891 C C . LYS A 1 236 ? 5.669 4.104 -11.916 1.00 70.88 236 LYS A C 1
ATOM 1893 O O . LYS A 1 236 ? 5.536 5.285 -12.210 1.00 70.88 236 LYS A O 1
ATOM 1898 N N . GLY A 1 237 ? 4.694 3.207 -12.066 1.00 67.12 237 GLY A N 1
ATOM 1899 C CA . GLY A 1 237 ? 3.428 3.507 -12.753 1.00 67.12 237 GLY A CA 1
ATOM 1900 C C . GLY A 1 237 ? 2.327 4.129 -11.886 1.00 67.12 237 GLY A C 1
ATOM 1901 O O . GLY A 1 237 ? 1.452 4.811 -12.410 1.00 67.12 237 GLY A O 1
ATOM 1902 N N . ILE A 1 238 ? 2.347 3.913 -10.568 1.00 76.50 238 ILE A N 1
ATOM 1903 C CA . ILE A 1 238 ? 1.277 4.335 -9.656 1.00 76.50 238 ILE A CA 1
ATOM 1904 C C . ILE A 1 238 ? 1.793 5.392 -8.685 1.00 76.50 238 ILE A C 1
ATOM 1906 O O . ILE A 1 238 ? 2.823 5.224 -8.024 1.00 76.50 238 ILE A O 1
ATOM 1910 N N . ASN A 1 239 ? 1.012 6.461 -8.523 1.00 81.69 239 ASN A N 1
ATOM 1911 C CA . ASN A 1 239 ? 1.207 7.399 -7.430 1.00 81.69 239 ASN A CA 1
ATOM 1912 C C . ASN A 1 239 ? 0.808 6.729 -6.101 1.00 81.69 239 ASN A C 1
ATOM 1914 O O . ASN A 1 239 ? -0.372 6.652 -5.751 1.00 81.69 239 ASN A O 1
ATOM 1918 N N . ALA A 1 240 ? 1.815 6.262 -5.358 1.00 75.38 240 ALA A N 1
ATOM 1919 C CA . ALA A 1 240 ? 1.665 5.612 -4.055 1.00 75.38 240 ALA A CA 1
ATOM 1920 C C . ALA A 1 240 ? 0.794 6.408 -3.081 1.00 75.38 240 ALA A C 1
ATOM 1922 O O . ALA A 1 240 ? -0.018 5.824 -2.374 1.00 75.38 240 ALA A O 1
ATOM 1923 N N . TYR A 1 241 ? 0.930 7.735 -3.095 1.00 78.12 241 TYR A N 1
ATOM 1924 C CA . TYR A 1 241 ? 0.169 8.613 -2.219 1.00 78.12 241 TYR A CA 1
ATOM 1925 C C . TYR A 1 241 ? -1.313 8.587 -2.566 1.00 78.12 241 TYR A C 1
ATOM 1927 O O . TYR A 1 241 ? -2.134 8.440 -1.676 1.00 78.12 241 TYR A O 1
ATOM 1935 N N . SER A 1 242 ? -1.678 8.641 -3.850 1.00 81.38 242 SER A N 1
ATOM 1936 C CA . SER A 1 242 ? -3.091 8.524 -4.244 1.00 81.38 242 SER A CA 1
ATOM 1937 C C . SER A 1 242 ? -3.697 7.168 -3.869 1.00 81.38 242 SER A C 1
ATOM 1939 O O . SER A 1 242 ? -4.857 7.100 -3.478 1.00 81.38 242 SER A O 1
ATOM 1941 N N . TRP A 1 243 ? -2.889 6.105 -3.923 1.00 82.12 243 TRP A N 1
ATOM 1942 C CA . TRP A 1 243 ? -3.307 4.746 -3.594 1.00 82.12 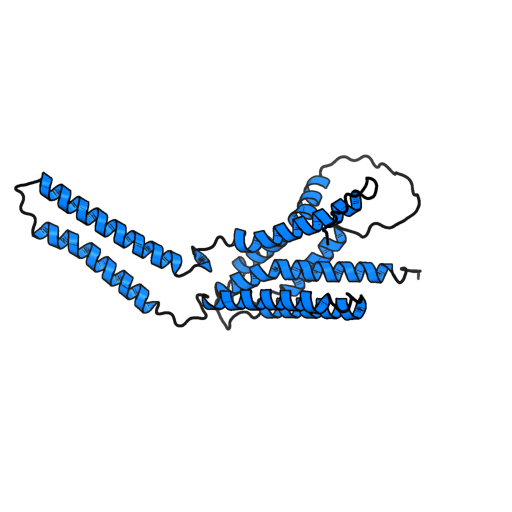243 TRP A CA 1
ATOM 1943 C C . TRP A 1 243 ? -3.606 4.566 -2.100 1.00 82.12 243 TRP A C 1
ATOM 1945 O O . TRP A 1 243 ? -4.579 3.909 -1.740 1.00 82.12 243 TRP A O 1
ATOM 1955 N N . THR A 1 244 ? -2.775 5.129 -1.220 1.00 85.31 244 THR A N 1
ATOM 1956 C CA . THR A 1 244 ? -2.913 4.946 0.232 1.00 85.31 244 THR A CA 1
ATOM 1957 C C . THR A 1 244 ? -3.717 6.053 0.908 1.00 85.31 244 THR A C 1
ATOM 1959 O O . THR A 1 244 ? -4.444 5.776 1.858 1.00 85.31 244 THR A O 1
ATOM 1962 N N . LEU A 1 245 ? -3.616 7.299 0.438 1.00 88.06 245 LEU A N 1
ATOM 1963 C CA . LEU A 1 245 ? -4.308 8.446 1.036 1.00 88.06 245 LEU A CA 1
ATOM 1964 C C . LEU A 1 245 ? -5.772 8.550 0.629 1.00 88.06 245 LEU A C 1
ATOM 1966 O O . LEU A 1 245 ? -6.546 9.120 1.386 1.00 88.06 245 LEU A O 1
ATOM 1970 N N . GLY A 1 246 ? -6.166 8.020 -0.534 1.00 85.75 246 GLY A N 1
ATOM 1971 C CA . GLY A 1 246 ? -7.559 8.101 -0.988 1.00 85.75 246 GLY A CA 1
ATOM 1972 C C . GLY A 1 246 ? -8.525 7.497 0.033 1.00 85.75 246 GLY A C 1
ATOM 1973 O O . GLY A 1 246 ? -9.445 8.169 0.487 1.00 85.75 246 GLY A O 1
ATOM 1974 N N . ILE A 1 247 ? -8.237 6.266 0.469 1.00 86.62 247 ILE A N 1
ATOM 1975 C CA . ILE A 1 247 ? -9.035 5.557 1.482 1.00 86.62 247 ILE A CA 1
ATOM 1976 C C . ILE A 1 247 ? -8.938 6.252 2.844 1.00 86.62 247 ILE A C 1
ATOM 1978 O O . ILE A 1 247 ? -9.940 6.389 3.536 1.00 86.62 247 ILE A O 1
ATOM 1982 N N . ALA A 1 248 ? -7.748 6.721 3.225 1.00 89.31 248 ALA A N 1
ATOM 1983 C CA . ALA A 1 248 ? -7.548 7.415 4.494 1.00 89.31 248 ALA A CA 1
ATOM 1984 C C . ALA A 1 248 ? -8.412 8.685 4.603 1.00 89.31 248 ALA A C 1
ATOM 1986 O O . ALA A 1 248 ? -9.115 8.864 5.591 1.00 89.31 248 ALA A O 1
ATOM 1987 N N . ARG A 1 249 ? -8.428 9.502 3.543 1.00 88.38 249 ARG A N 1
ATOM 1988 C CA . ARG A 1 249 ? -9.248 10.718 3.443 1.00 88.38 249 ARG A CA 1
ATOM 1989 C C . ARG A 1 249 ? -10.739 10.430 3.424 1.00 88.38 249 ARG A C 1
ATOM 1991 O O . ARG A 1 249 ? -11.508 11.185 4.004 1.00 88.38 249 ARG A O 1
ATOM 1998 N N . GLU A 1 250 ? -11.154 9.363 2.749 1.00 89.19 250 GLU A N 1
ATOM 1999 C CA . GLU A 1 250 ? -12.560 8.957 2.729 1.00 89.19 250 GLU A CA 1
ATOM 2000 C C . GLU A 1 250 ? -13.027 8.536 4.126 1.00 89.19 250 GLU A C 1
ATOM 2002 O O . GLU A 1 250 ? -14.103 8.935 4.560 1.00 89.19 250 GLU A O 1
ATOM 2007 N N . ILE A 1 251 ? -12.195 7.799 4.871 1.00 88.62 251 ILE A N 1
ATOM 2008 C CA . ILE A 1 251 ? -12.495 7.421 6.257 1.00 88.62 251 ILE A CA 1
ATOM 2009 C C . ILE A 1 251 ? -12.513 8.647 7.172 1.00 88.62 251 ILE A C 1
ATOM 2011 O O . ILE A 1 251 ? -13.430 8.764 7.982 1.00 88.62 251 ILE A O 1
ATOM 2015 N N . ASP A 1 252 ? -11.546 9.556 7.038 1.00 88.38 252 ASP A N 1
ATOM 2016 C CA . ASP A 1 252 ? -11.531 10.824 7.775 1.00 88.38 252 ASP A CA 1
ATOM 2017 C C . ASP A 1 252 ? -12.814 11.632 7.509 1.00 88.38 252 ASP A C 1
ATOM 2019 O O . ASP A 1 252 ? -13.486 12.048 8.450 1.00 88.38 252 ASP A O 1
ATOM 2023 N N . SER A 1 253 ? -13.224 11.765 6.241 1.00 87.44 253 SER A N 1
ATOM 2024 C CA . SER A 1 253 ? -14.467 12.448 5.854 1.00 87.44 253 SER A CA 1
ATOM 2025 C C . SER A 1 253 ? -15.706 11.769 6.433 1.00 87.44 253 SER A C 1
ATOM 2027 O O . SER A 1 253 ? -16.542 12.445 7.019 1.00 87.44 253 SER A O 1
ATOM 2029 N N . MET A 1 254 ? -15.826 10.441 6.316 1.00 86.94 254 MET A N 1
ATOM 2030 C CA . MET A 1 254 ? -16.962 9.700 6.880 1.00 86.94 254 MET A CA 1
ATOM 2031 C C . MET A 1 254 ? -17.015 9.813 8.405 1.00 86.94 254 MET A C 1
ATOM 2033 O O . MET A 1 254 ? -18.098 9.883 8.982 1.00 86.94 254 MET A O 1
ATOM 2037 N N . LEU A 1 255 ? -15.857 9.810 9.071 1.00 84.75 255 LEU A N 1
ATOM 2038 C CA . LEU A 1 255 ? -15.788 9.981 10.515 1.00 84.75 255 LEU A CA 1
ATOM 2039 C C . LEU A 1 255 ? -16.204 11.403 10.910 1.00 84.75 255 LEU A C 1
ATOM 2041 O O . LEU A 1 255 ? -16.962 11.557 11.861 1.00 84.75 255 LEU A O 1
ATOM 2045 N N . ASN A 1 256 ? -15.750 12.427 10.188 1.00 83.19 256 ASN A N 1
ATOM 2046 C CA . ASN A 1 256 ? -16.161 13.812 10.422 1.00 83.19 256 ASN A CA 1
ATOM 2047 C C . ASN A 1 256 ? -17.666 13.991 10.211 1.00 83.19 256 ASN A C 1
ATOM 2049 O O . ASN A 1 256 ? -18.327 14.455 11.129 1.00 83.19 256 ASN A O 1
ATOM 2053 N N . ASP A 1 257 ? -18.226 13.490 9.106 1.00 80.25 257 ASP A N 1
ATOM 2054 C CA . ASP A 1 257 ? -19.663 13.575 8.811 1.00 80.25 257 ASP A CA 1
ATOM 2055 C C . ASP A 1 257 ? -20.530 12.987 9.937 1.00 80.25 257 ASP A C 1
ATOM 2057 O O . ASP A 1 257 ? -21.559 13.555 10.304 1.00 80.25 257 ASP A O 1
ATOM 2061 N N . VAL A 1 258 ? -20.125 11.846 10.509 1.00 74.56 258 VAL A N 1
ATOM 2062 C CA . VAL A 1 258 ? -20.852 11.217 11.624 1.00 74.56 258 VAL A CA 1
ATOM 2063 C C . VAL A 1 258 ? -20.836 12.114 12.861 1.00 74.56 258 VAL A C 1
ATOM 2065 O O . VAL A 1 258 ? -21.883 12.311 13.475 1.00 74.56 258 VAL A O 1
ATOM 2068 N N . TYR A 1 259 ? -19.683 12.682 13.210 1.00 68.25 259 TYR A N 1
ATOM 2069 C CA . TYR A 1 259 ? -19.552 13.541 14.388 1.00 68.25 259 TYR A CA 1
ATOM 2070 C C . TYR A 1 259 ? -20.208 14.916 14.194 1.00 68.25 259 TYR A C 1
ATOM 2072 O O . TYR A 1 259 ? -20.867 15.402 15.111 1.00 68.25 259 TYR A O 1
ATOM 2080 N N . ASP A 1 260 ? -20.120 15.499 13.000 1.00 63.50 260 ASP A N 1
ATOM 2081 C CA . ASP A 1 260 ? -20.777 16.764 12.661 1.00 63.50 260 ASP A CA 1
ATOM 2082 C C . ASP A 1 260 ? -22.306 16.603 12.667 1.00 63.50 260 ASP A C 1
ATOM 2084 O O . ASP A 1 260 ? -23.027 17.470 13.158 1.00 63.50 260 ASP A O 1
ATOM 2088 N N . SER A 1 261 ? -22.818 15.450 12.212 1.00 58.78 261 SER A N 1
ATOM 2089 C CA . SER A 1 261 ? -24.256 15.143 12.253 1.00 58.78 261 SER A CA 1
ATOM 2090 C C . SER A 1 261 ? -24.817 14.955 13.667 1.00 58.78 261 SER A C 1
ATOM 2092 O O . SER A 1 261 ? -26.016 15.150 13.884 1.00 58.78 261 SER A O 1
ATOM 2094 N N . ASP A 1 262 ? -23.968 14.578 14.627 1.00 52.03 262 ASP A N 1
ATOM 2095 C CA . ASP A 1 262 ? -24.328 14.500 16.043 1.00 52.03 262 ASP A CA 1
ATOM 2096 C C . ASP A 1 262 ? -24.266 15.882 16.715 1.00 52.03 262 ASP A C 1
ATOM 2098 O O . ASP A 1 262 ? -25.117 16.168 17.556 1.00 52.03 262 ASP A O 1
ATOM 2102 N N . TRP A 1 263 ? -23.349 16.761 16.291 1.00 48.09 263 TRP A N 1
ATOM 2103 C CA . TRP A 1 263 ? -23.256 18.153 16.758 1.00 48.09 263 TRP A CA 1
ATOM 2104 C C . TRP A 1 263 ? -24.458 19.008 16.318 1.00 48.09 263 TRP A C 1
ATOM 2106 O O . TRP A 1 263 ? -24.901 19.899 17.040 1.00 48.09 263 TRP A O 1
ATOM 2116 N N . ASP A 1 264 ? -25.046 18.696 15.159 1.00 46.00 264 ASP A N 1
ATOM 2117 C CA . ASP A 1 264 ? -26.217 19.393 14.604 1.00 46.00 264 ASP A CA 1
ATOM 2118 C C . ASP A 1 264 ? -27.567 18.876 15.160 1.00 46.00 264 ASP A C 1
ATOM 2120 O O . ASP A 1 264 ? -28.648 19.251 14.692 1.00 46.00 264 ASP A O 1
ATOM 2124 N N . LYS A 1 265 ? -27.554 18.014 16.192 1.00 45.59 265 LYS A N 1
ATOM 2125 C CA . LYS A 1 265 ? -28.784 17.530 16.854 1.00 45.59 265 LYS A CA 1
ATOM 2126 C C . LYS A 1 265 ? -29.516 18.583 17.693 1.00 45.59 265 LYS A C 1
ATOM 2128 O O . LYS A 1 265 ? -30.685 18.354 18.005 1.00 45.59 265 LYS A O 1
ATOM 2133 N N . ASP A 1 266 ? -28.925 19.756 17.921 1.00 45.56 266 ASP A N 1
ATOM 2134 C CA . ASP A 1 266 ? -29.643 20.950 18.401 1.00 45.56 266 ASP A CA 1
ATOM 2135 C C . ASP A 1 266 ? -30.250 21.799 17.256 1.00 45.56 266 ASP A C 1
ATOM 2137 O O . ASP A 1 266 ? -30.921 22.804 17.500 1.00 45.56 266 ASP A O 1
ATOM 2141 N N . GLY A 1 267 ? -30.079 21.374 15.996 1.00 40.66 267 GLY A N 1
ATOM 2142 C CA . GLY A 1 267 ? -30.351 22.166 14.793 1.00 40.66 267 GLY A CA 1
ATOM 2143 C C . GLY A 1 267 ? -31.092 21.450 13.660 1.00 40.66 267 GLY A C 1
ATOM 2144 O O . GLY A 1 267 ? -31.003 21.884 12.523 1.00 40.66 267 GLY A O 1
ATOM 2145 N N . GLY A 1 268 ? -31.878 20.401 13.925 1.00 33.06 268 GLY A N 1
ATOM 2146 C CA . GLY A 1 268 ? -32.859 19.886 12.956 1.00 33.06 268 GLY A CA 1
ATOM 2147 C C . GLY A 1 268 ? -32.279 19.108 11.762 1.00 33.06 268 GLY A C 1
ATOM 2148 O O . GLY A 1 268 ? -32.039 19.641 10.685 1.00 33.06 268 GLY A O 1
ATOM 2149 N N . LEU A 1 269 ? -32.205 17.786 11.927 1.00 35.62 269 LEU A N 1
ATOM 2150 C CA . LEU A 1 269 ? -31.913 16.790 10.889 1.00 35.62 269 LEU A CA 1
ATOM 2151 C C . LEU A 1 269 ? -32.670 17.008 9.561 1.00 35.62 269 LEU A C 1
ATOM 2153 O O . LEU A 1 269 ? -33.907 16.995 9.554 1.00 35.62 269 LEU A O 1
ATOM 2157 N N . PRO A 1 270 ? -31.990 16.885 8.410 1.00 38.94 270 PRO A N 1
ATOM 2158 C CA . PRO A 1 270 ? -32.545 16.192 7.268 1.00 38.94 270 PRO A CA 1
ATOM 2159 C C . PRO A 1 270 ? -32.028 14.749 7.285 1.00 38.94 270 PRO A C 1
ATOM 2161 O O . PRO A 1 270 ? -30.999 14.415 6.702 1.00 38.94 270 PRO A O 1
ATOM 2164 N N . LEU A 1 271 ? -32.791 13.855 7.924 1.00 40.78 271 LEU A N 1
ATOM 2165 C CA . LEU A 1 271 ? -32.712 12.426 7.624 1.00 40.78 271 LEU A CA 1
ATOM 2166 C C . LEU A 1 271 ? -32.979 12.257 6.126 1.00 40.78 271 LEU A C 1
ATOM 2168 O O . LEU A 1 271 ? -34.109 12.430 5.656 1.00 40.78 271 LEU A O 1
ATOM 2172 N N . ARG A 1 272 ? -31.933 11.919 5.373 1.00 36.44 272 ARG A N 1
ATOM 2173 C CA . ARG A 1 272 ? -32.021 11.533 3.968 1.00 36.44 272 ARG A CA 1
ATOM 2174 C C . ARG A 1 272 ? -32.835 10.239 3.883 1.00 36.44 272 ARG A C 1
ATOM 2176 O O . ARG A 1 272 ? -32.311 9.137 4.001 1.00 36.44 272 ARG A O 1
ATOM 2183 N N . LYS A 1 273 ? -34.150 10.384 3.708 1.00 38.16 273 LYS A N 1
ATOM 2184 C CA . LYS A 1 273 ? -35.047 9.309 3.277 1.00 38.16 273 LYS A CA 1
ATOM 2185 C C . LYS A 1 273 ? -34.618 8.856 1.879 1.00 38.16 273 LYS A C 1
ATOM 2187 O O . LYS A 1 273 ? -35.004 9.465 0.888 1.00 38.16 273 LYS A O 1
ATOM 2192 N N . HIS A 1 274 ? -33.862 7.774 1.801 1.00 32.00 274 HIS A N 1
ATOM 2193 C CA . HIS A 1 274 ? -33.971 6.830 0.691 1.00 32.00 274 HIS A CA 1
ATOM 2194 C C . HIS A 1 274 ? -34.934 5.743 1.212 1.00 32.00 274 HIS A C 1
ATOM 2196 O O . HIS A 1 274 ? -34.602 5.054 2.169 1.00 32.00 274 HIS A O 1
ATOM 2202 N N . GLY A 1 275 ? -36.232 5.737 0.877 1.00 32.88 275 GLY A N 1
ATOM 2203 C CA . GLY A 1 275 ? -36.765 5.388 -0.448 1.00 32.88 275 GLY A CA 1
ATOM 2204 C C . GLY A 1 275 ? -36.501 3.896 -0.666 1.00 32.88 275 GLY A C 1
ATOM 2205 O O . GLY A 1 275 ? -35.363 3.559 -0.966 1.00 32.88 275 GLY A O 1
ATOM 2206 N N . MET A 1 276 ? -37.369 2.992 -0.184 1.00 30.48 276 MET A N 1
ATOM 2207 C CA . MET A 1 276 ? -38.437 2.350 -0.986 1.00 30.48 276 MET A CA 1
ATOM 2208 C C . MET A 1 276 ? -37.996 1.989 -2.401 1.00 30.48 276 MET A C 1
ATOM 2210 O O . MET A 1 276 ? -37.713 2.932 -3.170 1.00 30.48 276 MET A O 1
#

pLDDT: mean 74.39, std 18.19, range [29.09, 93.5]